Protein AF-A0A0P8AEC5-F1 (afdb_monomer_lite)

Structure (mmCIF, N/CA/C/O backbone):
data_AF-A0A0P8AEC5-F1
#
_entry.id   AF-A0A0P8AEC5-F1
#
loop_
_atom_site.group_PDB
_atom_site.id
_atom_site.type_symbol
_atom_site.label_atom_id
_atom_site.label_alt_id
_atom_site.label_comp_id
_atom_site.label_asym_id
_atom_site.label_entity_id
_atom_site.label_seq_id
_atom_site.pdbx_PDB_ins_code
_atom_site.Cartn_x
_atom_site.Cartn_y
_atom_site.Cartn_z
_atom_site.occupancy
_atom_site.B_iso_or_equiv
_atom_site.auth_seq_id
_atom_site.auth_comp_id
_atom_site.auth_asym_id
_atom_site.auth_atom_id
_atom_site.pdbx_PDB_model_num
ATOM 1 N N . MET A 1 1 ? 4.443 9.137 1.136 1.00 69.50 1 MET A N 1
ATOM 2 C CA . MET A 1 1 ? 4.437 9.001 2.608 1.00 69.50 1 MET A CA 1
ATOM 3 C C . MET A 1 1 ? 3.242 8.155 3.005 1.00 69.50 1 MET A C 1
ATOM 5 O O . MET A 1 1 ? 2.144 8.403 2.518 1.00 69.50 1 MET A O 1
ATOM 9 N N . ILE A 1 2 ? 3.477 7.141 3.833 1.00 77.62 2 ILE A N 1
ATOM 10 C CA . ILE A 1 2 ? 2.476 6.247 4.413 1.00 77.62 2 ILE A CA 1
ATOM 11 C C . ILE A 1 2 ? 1.513 7.096 5.239 1.00 77.62 2 ILE A C 1
ATOM 13 O O . ILE A 1 2 ? 1.922 7.810 6.152 1.00 77.62 2 ILE A O 1
ATOM 17 N N . ASN A 1 3 ? 0.224 7.013 4.918 1.00 78.81 3 ASN A N 1
ATOM 18 C CA . ASN A 1 3 ? -0.812 7.648 5.716 1.00 78.81 3 ASN A CA 1
ATOM 19 C C . ASN A 1 3 ? -1.165 6.743 6.898 1.00 78.81 3 ASN A C 1
ATOM 21 O O . ASN A 1 3 ? -1.692 5.647 6.687 1.00 78.81 3 ASN A O 1
ATOM 25 N N . ILE A 1 4 ? -0.861 7.199 8.107 1.00 84.12 4 ILE A N 1
ATOM 26 C CA . ILE A 1 4 ? -1.185 6.535 9.370 1.00 84.12 4 ILE A CA 1
ATOM 27 C C . ILE A 1 4 ? -2.162 7.450 10.117 1.00 84.12 4 ILE A C 1
ATOM 29 O O . ILE A 1 4 ? -1.952 8.665 10.120 1.00 84.12 4 ILE A O 1
ATOM 33 N N . PRO A 1 5 ? -3.233 6.918 10.729 1.00 85.50 5 PRO A N 1
ATOM 34 C CA . PRO A 1 5 ? -4.135 7.737 11.525 1.00 85.50 5 PRO A CA 1
ATOM 35 C C . PRO A 1 5 ? -3.378 8.425 12.679 1.00 85.50 5 PRO A C 1
ATOM 37 O O . PRO A 1 5 ? -2.644 7.753 13.402 1.00 85.50 5 PRO A O 1
ATOM 40 N N . PRO A 1 6 ? -3.584 9.737 12.903 1.00 82.38 6 PRO A N 1
ATOM 41 C CA . PRO A 1 6 ? -2.856 10.517 13.914 1.00 82.38 6 PRO A CA 1
ATOM 42 C C . PRO A 1 6 ? -3.411 10.345 15.339 1.00 82.38 6 PRO A C 1
ATOM 44 O O . PRO A 1 6 ? -3.001 11.047 16.266 1.00 82.38 6 PRO A O 1
ATOM 47 N N . ILE A 1 7 ? -4.429 9.496 15.500 1.00 86.88 7 ILE A N 1
ATOM 48 C CA . ILE A 1 7 ? -5.142 9.263 16.753 1.00 86.88 7 ILE A CA 1
ATOM 49 C C . ILE A 1 7 ? -5.527 7.781 16.886 1.00 86.88 7 ILE A C 1
ATOM 51 O O . ILE A 1 7 ? -5.663 7.080 15.878 1.00 86.88 7 ILE A O 1
ATOM 55 N N . PRO A 1 8 ? -5.757 7.294 18.118 1.00 88.88 8 PRO A N 1
ATOM 56 C CA . PRO A 1 8 ? -6.224 5.933 18.350 1.00 88.88 8 PRO A CA 1
ATOM 57 C C . PRO A 1 8 ? -7.563 5.637 17.669 1.00 88.88 8 PRO A C 1
ATOM 59 O O . PRO A 1 8 ? -8.461 6.479 17.621 1.00 88.88 8 PRO A O 1
ATOM 62 N N . TRP A 1 9 ? -7.731 4.394 17.221 1.00 90.06 9 TRP A N 1
ATOM 63 C CA . TRP A 1 9 ? -8.933 3.939 16.518 1.00 90.06 9 TRP A CA 1
ATOM 64 C C . TRP A 1 9 ? -10.227 4.129 17.298 1.00 90.06 9 TRP A C 1
ATOM 66 O O . TRP A 1 9 ? -11.238 4.477 16.711 1.00 90.06 9 TRP A O 1
ATOM 76 N N . GLN A 1 10 ? -10.199 3.967 18.620 1.00 88.75 10 GLN A N 1
ATOM 77 C CA . GLN A 1 10 ? -11.376 4.179 19.465 1.00 88.75 10 GLN A CA 1
ATOM 78 C C . GLN A 1 10 ? -11.907 5.614 19.350 1.00 88.75 10 GLN A C 1
ATOM 80 O O . GLN A 1 10 ? -13.102 5.858 19.486 1.00 88.75 10 GLN A O 1
ATOM 85 N N . THR A 1 11 ? -11.024 6.582 19.098 1.00 89.50 11 THR A N 1
ATOM 86 C CA . THR A 1 11 ? -11.418 7.969 18.840 1.00 89.50 11 THR A CA 1
ATOM 87 C C . THR A 1 11 ? -11.970 8.124 17.424 1.00 89.50 11 THR A C 1
ATOM 89 O O . THR A 1 11 ? -12.958 8.825 17.230 1.00 89.50 11 THR A O 1
ATOM 92 N N . ILE A 1 12 ? -11.400 7.414 16.446 1.00 90.31 12 ILE A N 1
ATOM 93 C CA . ILE A 1 12 ? -11.903 7.378 15.062 1.00 90.31 12 ILE A CA 1
ATOM 94 C C . ILE A 1 12 ? -13.305 6.760 15.000 1.00 90.31 12 ILE A C 1
ATOM 96 O O . ILE A 1 12 ? -14.173 7.301 14.321 1.00 90.31 12 ILE A O 1
ATOM 100 N N . GLU A 1 13 ? -13.566 5.694 15.760 1.00 91.00 13 GLU A N 1
ATOM 101 C CA . GLU A 1 13 ? -14.893 5.083 15.904 1.00 91.00 13 GLU A CA 1
ATOM 102 C C . GLU A 1 13 ? -15.916 6.111 16.417 1.00 91.00 13 GLU A C 1
ATOM 104 O O . GLU A 1 13 ? -17.009 6.207 15.867 1.00 91.00 13 GLU A O 1
ATOM 109 N N . LYS A 1 14 ? -15.561 6.958 17.395 1.00 89.94 14 LYS A N 1
ATOM 110 C CA . LYS A 1 14 ? -16.447 8.039 17.881 1.00 89.94 14 LYS A CA 1
ATOM 111 C C . LYS A 1 14 ? -16.735 9.102 16.818 1.00 89.94 14 LYS A C 1
ATOM 113 O O . LYS A 1 14 ? -17.853 9.622 16.757 1.00 89.94 14 LYS A O 1
ATOM 118 N N . ILE A 1 15 ? -15.744 9.431 15.988 1.00 90.00 15 ILE A N 1
ATOM 119 C CA . ILE A 1 15 ? -15.909 10.368 14.869 1.00 90.00 15 ILE A CA 1
ATOM 120 C C . ILE A 1 15 ? -16.837 9.754 13.814 1.00 90.00 15 ILE A C 1
ATOM 122 O O . ILE A 1 15 ? -17.820 10.385 13.439 1.00 90.00 15 ILE A O 1
ATOM 126 N N . LEU A 1 16 ? -16.596 8.504 13.404 1.00 89.62 16 LEU A N 1
ATOM 127 C CA . LEU A 1 16 ? -17.471 7.765 12.485 1.00 89.62 16 LEU A CA 1
ATOM 128 C C . LEU A 1 16 ? -18.901 7.654 13.021 1.00 89.62 16 LEU A C 1
ATOM 130 O O . LEU A 1 16 ? -19.854 7.864 12.273 1.00 89.62 16 LEU A O 1
ATOM 134 N N . TYR A 1 17 ? -19.052 7.387 14.319 1.00 90.44 17 TYR A N 1
ATOM 135 C CA . TYR A 1 17 ? -20.353 7.335 14.975 1.00 90.44 17 TYR A CA 1
ATOM 136 C C . TYR A 1 17 ? -21.106 8.667 14.863 1.00 90.44 17 TYR A C 1
ATOM 138 O O . TYR A 1 17 ? -22.300 8.695 14.566 1.00 90.44 17 TYR A O 1
ATOM 146 N N . SER A 1 18 ? -20.391 9.773 15.074 1.00 88.31 18 SER A N 1
ATOM 147 C CA . SER A 1 18 ? -20.935 11.132 14.991 1.00 88.31 18 SER A CA 1
ATOM 148 C C . SER A 1 18 ? -21.347 11.494 13.566 1.00 88.31 18 SER A C 1
ATOM 150 O O . SER A 1 18 ? -22.461 11.964 13.347 1.00 88.31 18 SER A O 1
ATOM 152 N N . ILE A 1 19 ? -20.495 11.178 12.585 1.00 88.31 19 ILE A N 1
ATOM 153 C CA . ILE A 1 19 ? -20.799 11.364 11.161 1.00 88.31 19 ILE A CA 1
ATOM 154 C C . ILE A 1 19 ? -22.059 10.577 10.781 1.00 88.31 19 ILE A C 1
ATOM 156 O O . ILE A 1 19 ? -22.961 11.134 10.162 1.00 88.31 19 ILE A O 1
ATOM 160 N N . GLY A 1 20 ? -22.170 9.311 11.196 1.00 86.06 20 GLY A N 1
ATOM 161 C CA . GLY A 1 20 ? -23.350 8.493 10.900 1.00 86.06 20 GLY A CA 1
ATOM 162 C C . GLY A 1 20 ? -24.631 8.952 11.603 1.00 86.06 20 GLY A C 1
ATOM 163 O O . GLY A 1 20 ? -25.716 8.755 11.067 1.00 86.06 20 GLY A O 1
ATOM 164 N N . LYS A 1 21 ? -24.523 9.617 12.761 1.00 86.38 21 LYS A N 1
ATOM 165 C CA . LYS A 1 21 ? -25.658 10.268 13.435 1.00 86.38 21 LYS A CA 1
ATOM 166 C C . LYS A 1 21 ? -26.035 11.635 12.856 1.00 86.38 21 LYS A C 1
ATOM 168 O O . LYS A 1 21 ? -27.071 12.168 13.242 1.00 86.38 21 LYS A O 1
ATOM 173 N N . GLY A 1 22 ? -25.209 12.211 11.983 1.00 79.50 22 GLY A N 1
ATOM 174 C CA . GLY A 1 22 ? -25.396 13.569 11.473 1.00 79.50 22 GLY A CA 1
ATOM 175 C C . GLY A 1 22 ? -25.109 14.663 12.507 1.00 79.50 22 GLY A C 1
ATOM 176 O O . GLY A 1 22 ? -25.717 15.726 12.440 1.00 79.50 22 GLY A O 1
ATOM 177 N N . THR A 1 23 ? -24.230 14.418 13.487 1.00 69.75 23 THR A N 1
ATOM 178 C CA . THR A 1 23 ? -23.838 15.437 14.478 1.00 69.75 23 THR A CA 1
ATOM 179 C C . THR A 1 23 ? -22.676 16.313 13.990 1.00 69.75 23 THR A C 1
ATOM 181 O O . THR A 1 23 ? -21.797 15.856 13.257 1.00 69.75 23 THR A O 1
ATOM 184 N N . ASP A 1 24 ? -22.661 17.585 14.411 1.00 62.53 24 ASP A N 1
ATOM 185 C CA . ASP A 1 24 ? -21.725 18.603 13.911 1.00 62.53 24 ASP A CA 1
ATOM 186 C C . ASP A 1 24 ? -20.242 18.313 14.204 1.00 62.53 24 ASP A C 1
ATOM 188 O O . ASP A 1 24 ? -19.845 17.949 15.316 1.00 62.53 24 ASP A O 1
ATOM 192 N N . LYS A 1 25 ? -19.395 18.585 13.199 1.00 62.34 25 LYS A N 1
ATOM 193 C CA . LYS A 1 25 ? -17.927 18.400 13.228 1.00 62.34 25 LYS A CA 1
ATOM 194 C C . LYS A 1 25 ? -17.212 19.238 14.298 1.00 62.34 25 LYS A C 1
ATOM 196 O O . LYS A 1 25 ? -16.149 18.837 14.771 1.00 62.34 25 LYS A O 1
ATOM 201 N N . ILE A 1 26 ? -17.806 20.363 14.703 1.00 56.31 26 ILE A N 1
ATOM 202 C CA . ILE A 1 26 ? -17.228 21.363 15.622 1.00 56.31 26 ILE A CA 1
ATOM 203 C C . ILE A 1 26 ? -16.869 20.748 16.987 1.00 56.31 26 ILE A C 1
ATOM 205 O O . ILE A 1 26 ? -15.848 21.088 17.584 1.00 56.31 26 ILE A O 1
ATOM 209 N N . ASN A 1 27 ? -17.654 19.773 17.456 1.00 65.00 27 ASN A N 1
ATOM 210 C CA . ASN A 1 27 ? -17.429 19.130 18.754 1.00 65.00 27 ASN A CA 1
ATOM 211 C C . ASN A 1 27 ? -16.121 18.326 18.804 1.00 65.00 27 ASN A C 1
ATOM 213 O O . ASN A 1 27 ? -15.474 18.246 19.849 1.00 65.00 27 ASN A O 1
ATOM 217 N N . HIS A 1 28 ? -15.706 17.747 17.675 1.00 69.25 28 HIS A N 1
ATOM 218 C CA . HIS A 1 28 ? -14.470 16.968 17.608 1.00 69.25 28 HIS A CA 1
ATOM 219 C C . HIS A 1 28 ? -13.247 17.869 17.470 1.00 69.25 28 HIS A C 1
ATOM 221 O O . HIS A 1 28 ? -12.222 17.584 18.090 1.00 69.25 28 HIS A O 1
ATOM 227 N N . GLU A 1 29 ? -13.364 18.986 16.749 1.00 75.44 29 GLU A N 1
ATOM 228 C CA . GLU A 1 29 ? -12.271 19.945 16.544 1.00 75.44 29 GLU A CA 1
ATOM 229 C C . GLU A 1 29 ? -11.722 20.484 17.872 1.00 75.44 29 GLU A C 1
ATOM 231 O O . GLU A 1 29 ? -10.508 20.496 18.076 1.00 75.44 29 GLU A O 1
ATOM 236 N N . HIS A 1 30 ? -12.600 20.819 18.820 1.00 70.12 30 HIS A N 1
ATOM 237 C CA . HIS A 1 30 ? -12.193 21.258 20.158 1.00 70.12 30 HIS A CA 1
ATOM 238 C C . HIS A 1 30 ? -11.492 20.170 20.984 1.00 70.12 30 HIS A C 1
ATOM 240 O O . HIS A 1 30 ? -10.665 20.486 21.836 1.00 70.12 30 HIS A O 1
ATOM 246 N N . SER A 1 31 ? -11.809 18.896 20.745 1.00 76.88 31 SER A N 1
ATOM 247 C CA . SER A 1 31 ? -11.313 17.780 21.560 1.00 76.88 31 SER A CA 1
ATOM 248 C C . SER A 1 31 ? -9.943 17.249 21.126 1.00 76.88 31 SER A C 1
ATOM 250 O O . SER A 1 31 ? -9.132 16.880 21.973 1.00 76.88 31 SER A O 1
ATOM 252 N N . ILE A 1 32 ? -9.676 17.200 19.817 1.00 81.50 32 ILE A N 1
ATOM 253 C CA . ILE A 1 32 ? -8.454 16.598 19.252 1.00 81.50 32 ILE A CA 1
ATOM 254 C C . ILE A 1 32 ? -7.600 17.584 18.449 1.00 81.50 32 ILE A C 1
ATOM 256 O O . ILE A 1 32 ? -6.476 17.245 18.075 1.00 81.50 32 ILE A O 1
ATOM 260 N N . GLY A 1 33 ? -8.100 18.799 18.221 1.00 85.25 33 GLY A N 1
ATOM 261 C CA . GLY A 1 33 ? -7.464 19.814 17.392 1.00 85.25 33 GLY A CA 1
ATOM 262 C C . GLY A 1 33 ? -7.746 19.623 15.901 1.00 85.25 33 GLY A C 1
ATOM 263 O O . GLY A 1 33 ? -7.859 18.501 15.399 1.00 85.25 33 GLY A O 1
ATOM 264 N N . LYS A 1 34 ? -7.816 20.746 15.181 1.00 86.44 34 LYS A N 1
ATOM 265 C CA . LYS A 1 34 ? -8.154 20.807 13.753 1.00 86.44 34 LYS A CA 1
ATOM 266 C C . LYS A 1 34 ? -7.247 19.952 12.867 1.00 86.44 34 LYS A C 1
ATOM 268 O O . LYS A 1 34 ? -7.739 19.132 12.105 1.00 86.44 34 LYS A O 1
ATOM 273 N N . GLU A 1 35 ? -5.928 20.069 13.028 1.00 86.06 35 GLU A N 1
ATOM 274 C CA . GLU A 1 35 ? -4.947 19.341 12.203 1.00 86.06 35 GLU A CA 1
ATOM 275 C C . GLU A 1 35 ? -5.133 17.815 12.287 1.00 86.06 35 GLU A C 1
ATOM 277 O O . GLU A 1 35 ? -5.116 17.117 11.272 1.00 86.06 35 GLU A O 1
ATOM 282 N N . LYS A 1 36 ? -5.374 17.281 13.493 1.00 86.81 36 LYS A N 1
ATOM 283 C CA . LYS A 1 36 ? -5.597 15.842 13.693 1.00 86.81 36 LYS A CA 1
ATOM 284 C C . LYS A 1 36 ? -6.953 15.388 13.172 1.00 86.81 36 LYS A C 1
ATOM 286 O O . LYS A 1 36 ? -7.053 14.268 12.666 1.00 86.81 36 LYS A O 1
ATOM 291 N N . LEU A 1 37 ? -7.982 16.226 13.301 1.00 88.62 37 LEU A N 1
ATOM 292 C CA . LEU A 1 37 ? -9.298 15.948 12.736 1.00 88.62 37 LEU A CA 1
ATOM 293 C C . LEU A 1 37 ? -9.213 15.866 11.208 1.00 88.62 37 LEU A C 1
ATOM 295 O O . LEU A 1 37 ? -9.624 14.857 10.644 1.00 88.62 37 LEU A O 1
ATOM 299 N N . ASP A 1 38 ? -8.595 16.852 10.559 1.00 88.81 38 ASP A N 1
ATOM 300 C CA . ASP A 1 38 ? -8.432 16.897 9.103 1.00 88.81 38 ASP A CA 1
ATOM 301 C C . ASP A 1 38 ? -7.643 15.685 8.583 1.00 88.81 38 ASP A C 1
ATOM 303 O O . ASP A 1 38 ? -8.065 15.009 7.641 1.00 88.81 38 ASP A O 1
ATOM 307 N N . ALA A 1 39 ? -6.537 15.330 9.243 1.00 88.12 39 ALA A N 1
ATOM 308 C CA . ALA A 1 39 ? -5.762 14.138 8.901 1.00 88.12 39 ALA A CA 1
ATOM 309 C C . ALA A 1 39 ? -6.554 12.831 9.114 1.00 88.12 39 ALA A C 1
ATOM 311 O O . ALA A 1 39 ? -6.438 11.895 8.318 1.00 88.12 39 ALA A O 1
ATOM 312 N N . THR A 1 40 ? -7.406 12.768 10.142 1.00 89.94 40 THR A N 1
ATOM 313 C CA . THR A 1 40 ? -8.297 11.621 10.383 1.00 89.94 40 THR A CA 1
ATOM 314 C C . THR A 1 40 ? -9.371 11.504 9.303 1.00 89.94 40 THR A C 1
ATOM 316 O O . THR A 1 40 ? -9.603 10.410 8.792 1.00 89.94 40 THR A O 1
ATOM 319 N N . LEU A 1 41 ? -10.002 12.614 8.912 1.00 91.19 41 LEU A N 1
ATOM 320 C CA . LEU A 1 41 ? -10.990 12.636 7.832 1.00 91.19 41 LEU A CA 1
ATOM 321 C C . LEU A 1 41 ? -10.344 12.235 6.501 1.00 91.19 41 LEU A C 1
ATOM 323 O O . LEU A 1 41 ? -10.872 11.374 5.801 1.00 91.19 41 LEU A O 1
ATOM 327 N N . SER A 1 42 ? -9.145 12.746 6.206 1.00 90.94 42 SER A N 1
ATOM 328 C CA . SER A 1 42 ? -8.366 12.326 5.037 1.00 90.94 42 SER A CA 1
ATOM 329 C C . SER A 1 42 ? -8.057 10.824 5.056 1.00 90.94 42 SER A C 1
ATOM 331 O O . SER A 1 42 ? -8.148 10.147 4.031 1.00 90.94 42 SER A O 1
ATOM 333 N N . PHE A 1 43 ? -7.724 10.259 6.221 1.00 91.44 43 PHE A N 1
ATOM 334 C CA . PHE A 1 43 ? -7.549 8.815 6.367 1.00 91.44 43 PHE A CA 1
ATOM 335 C C . PHE A 1 43 ? -8.851 8.042 6.084 1.00 91.44 43 PHE A C 1
ATOM 337 O O . PHE A 1 43 ? -8.825 7.089 5.304 1.00 91.44 43 PHE A O 1
ATOM 344 N N . LEU A 1 44 ? -9.985 8.475 6.648 1.00 92.81 44 LEU A N 1
ATOM 345 C CA . LEU A 1 44 ? -11.303 7.863 6.428 1.00 92.81 44 LEU A CA 1
ATOM 346 C C . LEU A 1 44 ? -11.752 7.925 4.959 1.00 92.81 44 LEU A C 1
ATOM 348 O O . LEU A 1 44 ? -12.366 6.980 4.461 1.00 92.81 44 LEU A O 1
ATOM 352 N N . GLN A 1 45 ? -11.414 9.001 4.249 1.00 92.75 45 GLN A N 1
ATOM 353 C CA . GLN A 1 45 ? -11.637 9.123 2.807 1.00 92.75 45 GLN A CA 1
ATOM 354 C C . GLN A 1 45 ? -10.797 8.106 2.030 1.00 92.75 45 GLN A C 1
ATOM 356 O O . GLN A 1 45 ? -11.315 7.408 1.162 1.00 92.75 45 GLN A O 1
ATOM 361 N N . LYS A 1 46 ? -9.513 7.938 2.380 1.00 91.31 46 LYS A N 1
ATOM 362 C CA . LYS A 1 46 ? -8.624 6.979 1.697 1.00 91.31 46 LYS A CA 1
ATOM 363 C C . LYS A 1 46 ? -9.040 5.521 1.872 1.00 91.31 46 LYS A C 1
ATOM 365 O O . LYS A 1 46 ? -8.839 4.732 0.955 1.00 91.31 46 LYS A O 1
ATOM 370 N N . ILE A 1 47 ? -9.635 5.154 3.008 1.00 93.19 47 ILE A N 1
ATOM 371 C CA . ILE A 1 47 ? -10.217 3.810 3.202 1.00 93.19 47 ILE A CA 1
ATOM 372 C C . ILE A 1 47 ? -11.630 3.683 2.607 1.00 93.19 47 ILE A C 1
ATOM 374 O O . ILE A 1 47 ? -12.279 2.651 2.780 1.00 93.19 47 ILE A O 1
ATOM 378 N N . SER A 1 48 ? -12.101 4.717 1.896 1.00 93.62 48 SER A N 1
ATOM 379 C CA . SER A 1 48 ? -13.424 4.795 1.272 1.00 93.62 48 SER A CA 1
ATOM 380 C C . SER A 1 48 ? -14.566 4.620 2.269 1.00 93.62 48 SER A C 1
ATOM 382 O O . SER A 1 48 ? -15.547 3.962 1.957 1.00 93.62 48 SER A O 1
ATOM 384 N N . PHE A 1 49 ? -14.439 5.153 3.487 1.00 94.44 49 PHE A N 1
ATOM 385 C CA . PHE A 1 49 ? -15.528 5.139 4.469 1.00 94.44 49 PHE A CA 1
ATOM 386 C C . PHE A 1 49 ? -16.376 6.402 4.365 1.00 94.44 49 PHE A C 1
ATOM 388 O O . PHE A 1 49 ? -17.601 6.321 4.460 1.00 94.44 49 PHE A O 1
ATOM 395 N N . ILE A 1 50 ? -15.754 7.547 4.087 1.00 94.06 50 ILE A N 1
ATOM 396 C CA . ILE A 1 50 ? -16.459 8.819 3.909 1.00 94.06 50 ILE A CA 1
ATOM 397 C C . ILE A 1 50 ? -16.138 9.467 2.559 1.00 94.06 50 ILE A C 1
ATOM 399 O O . ILE A 1 50 ? -15.085 9.214 1.975 1.00 94.06 50 ILE A O 1
ATOM 403 N N . THR A 1 51 ? -17.050 10.303 2.072 1.00 91.88 51 T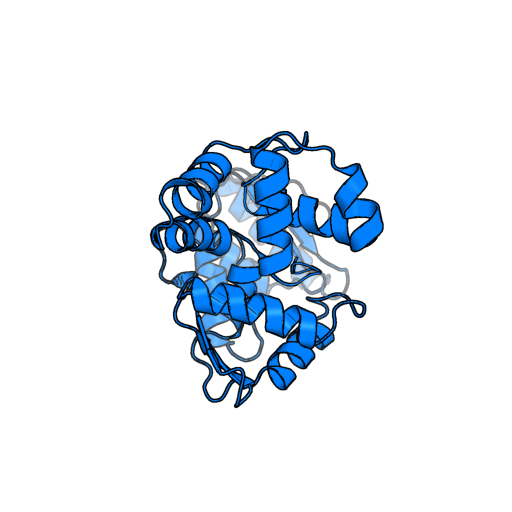HR A N 1
ATOM 404 C CA . THR A 1 51 ? -16.878 11.135 0.875 1.00 91.88 51 THR A CA 1
ATOM 405 C C . THR A 1 51 ? -16.037 12.380 1.177 1.00 91.88 51 THR A C 1
ATOM 407 O O . THR A 1 51 ? -15.740 12.692 2.335 1.00 91.88 51 THR A O 1
ATOM 410 N N . GLU A 1 52 ? -15.687 13.149 0.143 1.00 88.88 52 GLU A N 1
ATOM 411 C CA . GLU A 1 52 ? -15.028 14.459 0.291 1.00 88.88 52 GLU A CA 1
ATOM 412 C C . GLU A 1 52 ? -15.864 15.438 1.136 1.00 88.88 52 GLU A C 1
ATOM 414 O O . GLU A 1 52 ? -15.331 16.191 1.952 1.00 88.88 52 GLU A O 1
ATOM 419 N N . ASN A 1 53 ? -17.194 15.328 1.050 1.00 86.81 53 ASN A N 1
ATOM 420 C CA . ASN A 1 53 ? -18.136 16.109 1.854 1.00 86.81 53 ASN A CA 1
ATOM 421 C C . ASN A 1 53 ? -18.267 15.598 3.302 1.00 86.81 53 ASN A C 1
ATOM 423 O O . ASN A 1 53 ? -18.880 16.255 4.144 1.00 86.81 53 ASN A O 1
ATOM 427 N N . ASN A 1 54 ? -17.574 14.505 3.642 1.00 87.69 54 ASN A N 1
ATOM 428 C CA . ASN A 1 54 ? -17.609 13.804 4.927 1.00 87.69 54 ASN A CA 1
ATOM 429 C C . ASN A 1 54 ? -18.954 13.136 5.231 1.00 87.69 54 ASN A C 1
ATOM 431 O O . ASN A 1 54 ? -19.391 13.098 6.378 1.00 87.69 54 ASN A O 1
ATOM 435 N N . GLU A 1 55 ? -19.593 12.594 4.201 1.00 90.25 55 GLU A N 1
ATOM 436 C CA . GLU A 1 55 ? -20.774 11.742 4.332 1.00 90.25 55 GLU A CA 1
ATOM 437 C C . GLU A 1 55 ? -20.355 10.274 4.266 1.00 90.25 55 GLU A C 1
ATOM 439 O O . GLU A 1 55 ? -19.367 9.947 3.610 1.00 90.25 55 GLU A O 1
ATOM 444 N N . LEU A 1 56 ? -21.097 9.368 4.909 1.00 92.50 56 LEU A N 1
ATOM 445 C CA . LEU A 1 56 ? -20.804 7.938 4.804 1.00 92.50 56 LEU A CA 1
ATOM 446 C C . LEU A 1 56 ? -21.034 7.440 3.369 1.00 92.50 56 LEU A C 1
ATOM 448 O O . LEU A 1 56 ? -22.125 7.573 2.809 1.00 92.50 56 LEU A O 1
ATOM 452 N N . THR A 1 57 ? -20.012 6.803 2.806 1.00 95.31 57 THR A N 1
ATOM 453 C CA . THR A 1 57 ? -20.118 6.002 1.574 1.00 95.31 57 THR A CA 1
ATOM 454 C C . THR A 1 57 ? -20.911 4.716 1.829 1.00 95.31 57 THR A C 1
ATOM 456 O O . THR A 1 57 ? -21.234 4.404 2.972 1.00 95.31 57 THR A O 1
ATOM 459 N N . GLU A 1 58 ? -21.188 3.919 0.796 1.00 94.31 58 GLU A N 1
ATOM 460 C CA . GLU A 1 58 ? -21.801 2.593 0.970 1.00 94.31 58 GLU A CA 1
ATOM 461 C C . GLU A 1 58 ? -20.970 1.681 1.890 1.00 94.31 58 GLU A C 1
ATOM 463 O O . GLU A 1 58 ? -21.490 1.151 2.870 1.00 94.31 58 GLU A O 1
ATOM 468 N N . THR A 1 59 ? -19.655 1.593 1.666 1.00 94.12 59 THR A N 1
ATOM 469 C CA . THR A 1 59 ? -18.738 0.836 2.533 1.00 94.12 59 THR A CA 1
ATOM 470 C C . THR A 1 59 ? -18.749 1.361 3.970 1.00 94.12 59 THR A C 1
ATOM 472 O O . THR A 1 59 ? -18.798 0.580 4.919 1.00 94.12 59 THR A O 1
ATOM 475 N N . GLY A 1 60 ? -18.744 2.686 4.142 1.00 93.50 60 GLY A N 1
ATOM 476 C CA . GLY A 1 60 ? -18.819 3.319 5.458 1.00 93.50 60 GLY A CA 1
ATOM 477 C C . GLY A 1 60 ? -20.149 3.080 6.171 1.00 93.50 60 GLY A C 1
ATOM 478 O O . GLY A 1 60 ? -20.152 2.869 7.380 1.00 93.50 60 GLY A O 1
ATOM 479 N N . LYS A 1 61 ? -21.271 3.067 5.439 1.00 93.44 61 LYS A N 1
ATOM 480 C CA . LYS A 1 61 ? -22.601 2.727 5.969 1.00 93.44 61 LYS A CA 1
ATOM 481 C C . LYS A 1 61 ? -22.659 1.273 6.416 1.00 93.44 61 LYS A C 1
ATOM 483 O O . LYS A 1 61 ? -23.146 1.014 7.510 1.00 93.44 61 LYS A O 1
ATOM 488 N N . ASN A 1 62 ? -22.122 0.347 5.623 1.00 93.81 62 ASN A N 1
ATOM 489 C CA . ASN A 1 62 ? -22.070 -1.067 5.994 1.00 93.81 62 ASN A CA 1
ATOM 490 C C . ASN A 1 62 ? -21.228 -1.259 7.259 1.00 93.81 62 ASN A C 1
ATOM 492 O O . ASN A 1 62 ? -21.699 -1.852 8.223 1.00 93.81 62 ASN A O 1
ATOM 496 N N . PHE A 1 63 ? -20.033 -0.660 7.312 1.00 94.44 63 PHE A N 1
ATOM 497 C CA . PHE A 1 63 ? -19.206 -0.675 8.519 1.00 94.44 63 PHE A CA 1
ATOM 498 C C . PHE A 1 63 ? -19.933 -0.083 9.737 1.00 94.44 63 PHE A C 1
ATOM 500 O O . PHE A 1 63 ? -19.886 -0.657 10.822 1.00 94.44 63 PHE A O 1
ATOM 507 N N . TYR A 1 64 ? -20.609 1.057 9.562 1.00 92.88 64 TYR A N 1
ATOM 508 C CA . TYR A 1 64 ? -21.362 1.715 10.628 1.00 92.88 64 TYR A CA 1
ATOM 509 C C . TYR A 1 64 ? -22.483 0.820 11.167 1.00 92.88 64 TYR A C 1
ATOM 511 O O . TYR A 1 64 ? -22.622 0.686 12.382 1.00 92.88 64 TYR A O 1
ATOM 519 N N . THR A 1 65 ? -23.269 0.211 10.278 1.00 91.88 65 THR A N 1
ATOM 520 C CA . THR A 1 65 ? -24.377 -0.673 10.652 1.00 91.88 65 THR A CA 1
ATOM 521 C C . THR A 1 65 ? -23.861 -1.882 11.418 1.00 91.88 65 THR A C 1
ATOM 523 O O . THR A 1 65 ? -24.322 -2.127 12.530 1.00 91.88 65 THR A O 1
ATOM 526 N N . GLU A 1 66 ? -22.855 -2.581 10.892 1.00 93.19 66 GLU A N 1
ATOM 527 C CA . GLU A 1 66 ? -22.331 -3.772 11.562 1.00 93.19 66 GLU A CA 1
ATOM 528 C C . GLU A 1 66 ? -21.735 -3.435 12.932 1.00 93.19 66 GLU A C 1
ATOM 530 O O . GLU A 1 66 ? -22.070 -4.072 13.928 1.00 93.19 66 GLU A O 1
ATOM 535 N N . LEU A 1 67 ? -20.927 -2.372 13.028 1.00 93.12 67 LEU A N 1
ATOM 536 C CA . LEU A 1 67 ? -20.248 -2.043 14.280 1.00 93.12 67 LEU A CA 1
ATOM 537 C C . LEU A 1 67 ? -21.184 -1.439 15.335 1.00 93.12 67 LEU A C 1
ATOM 539 O O . LEU A 1 67 ? -21.101 -1.800 16.506 1.00 93.12 67 LEU A O 1
ATOM 543 N N . PHE A 1 68 ? -22.030 -0.476 14.955 1.00 91.75 68 PHE A N 1
ATOM 544 C CA . PHE A 1 68 ? -22.780 0.344 15.914 1.00 91.75 68 PHE A CA 1
ATOM 545 C C . PHE A 1 68 ? -24.251 -0.046 16.056 1.00 91.75 68 PHE A C 1
ATOM 547 O O . PHE A 1 68 ? -24.854 0.300 17.072 1.00 91.75 68 PHE A O 1
ATOM 554 N N . VAL A 1 69 ? -24.839 -0.718 15.061 1.00 89.00 69 VAL A N 1
ATOM 555 C CA . VAL A 1 69 ? -26.251 -1.139 15.088 1.00 89.00 69 VAL A CA 1
ATOM 556 C C . VAL A 1 69 ? -26.359 -2.619 15.442 1.00 89.00 69 VAL A C 1
ATOM 558 O O . VAL A 1 69 ? -27.058 -2.961 16.392 1.00 89.00 69 VAL A O 1
ATOM 561 N N . CYS A 1 70 ? -25.649 -3.485 14.717 1.00 88.75 70 CYS A N 1
ATOM 562 C CA . CYS A 1 70 ? -25.669 -4.930 14.945 1.00 88.75 70 CYS A CA 1
ATOM 563 C C . CYS A 1 70 ? -24.707 -5.374 16.058 1.00 88.75 70 CYS A C 1
ATOM 565 O O . CYS A 1 70 ? -24.904 -6.446 16.628 1.00 88.75 70 CYS A O 1
ATOM 567 N N . ASN A 1 71 ? -23.703 -4.548 16.391 1.00 87.62 71 ASN A N 1
ATOM 568 C CA . ASN A 1 71 ? -22.614 -4.893 17.311 1.00 87.62 71 ASN A CA 1
ATOM 569 C C . ASN A 1 71 ? -21.912 -6.204 16.898 1.00 87.62 71 ASN A C 1
ATOM 571 O O . ASN A 1 71 ? -21.604 -7.056 17.733 1.00 87.62 71 ASN A O 1
ATOM 575 N N . ASP A 1 72 ? -21.702 -6.360 15.589 1.00 86.62 72 ASP A N 1
ATOM 576 C CA . ASP A 1 72 ? -21.091 -7.522 14.959 1.00 86.62 72 ASP A CA 1
ATOM 577 C C . ASP A 1 72 ? -19.601 -7.266 14.666 1.00 86.62 72 ASP A C 1
ATOM 579 O O . ASP A 1 72 ? -19.190 -6.228 14.138 1.00 86.62 72 ASP A O 1
ATOM 583 N N . GLU A 1 73 ? -18.765 -8.252 14.991 1.00 84.88 73 GLU A N 1
ATOM 584 C CA . GLU A 1 73 ? -17.335 -8.233 14.696 1.00 84.88 73 GLU A CA 1
ATOM 585 C C . GLU A 1 73 ? -17.040 -8.332 13.190 1.00 84.88 73 GLU A C 1
ATOM 587 O O . GLU A 1 73 ? -15.926 -8.003 12.763 1.00 84.88 73 GLU A O 1
ATOM 592 N N . THR A 1 74 ? -18.021 -8.717 12.362 1.00 88.88 74 THR A N 1
ATOM 593 C CA . THR A 1 74 ? -17.922 -8.679 10.890 1.00 88.88 74 THR A CA 1
ATOM 594 C C . THR A 1 74 ? -17.571 -7.289 10.354 1.00 88.88 74 THR A C 1
ATOM 596 O O . THR A 1 74 ? -16.901 -7.188 9.320 1.00 88.88 74 THR A O 1
ATOM 599 N N . ALA A 1 75 ? -17.869 -6.218 11.100 1.00 91.56 75 ALA A N 1
ATOM 600 C CA . ALA A 1 75 ? -17.413 -4.863 10.801 1.00 91.56 75 ALA A CA 1
ATOM 601 C C . ALA A 1 75 ? -15.888 -4.783 10.596 1.00 91.56 75 ALA A C 1
ATOM 603 O O . ALA A 1 75 ? -15.401 -4.090 9.698 1.00 91.56 75 ALA A O 1
ATOM 604 N N . TYR A 1 76 ? -15.105 -5.534 11.377 1.00 93.19 76 TYR A N 1
ATOM 605 C CA . TYR A 1 76 ? -13.650 -5.557 11.234 1.00 93.19 76 TYR A CA 1
ATOM 606 C C . TYR A 1 76 ? -13.185 -6.295 9.974 1.00 93.19 76 TYR A C 1
ATOM 608 O O . TYR A 1 76 ? -12.086 -6.016 9.499 1.00 93.19 76 TYR A O 1
ATOM 616 N N . SER A 1 77 ? -14.012 -7.161 9.380 1.00 92.62 77 SER A N 1
ATOM 617 C CA . SER A 1 77 ? -13.751 -7.723 8.048 1.00 92.62 77 SER A CA 1
ATOM 618 C C . SER A 1 77 ? -13.908 -6.661 6.959 1.00 92.62 77 SER A C 1
ATOM 620 O O . SER A 1 77 ? -13.034 -6.535 6.105 1.00 92.62 77 SER A O 1
ATOM 622 N N . ILE A 1 78 ? -14.962 -5.838 7.034 1.00 93.62 78 ILE A N 1
ATOM 623 C CA . ILE A 1 78 ? -15.175 -4.710 6.107 1.00 93.62 78 ILE A CA 1
ATOM 624 C C . ILE A 1 78 ? -13.995 -3.736 6.196 1.00 93.62 78 ILE A C 1
ATOM 626 O O . ILE A 1 78 ? -13.410 -3.347 5.183 1.00 93.62 78 ILE A O 1
ATOM 630 N N . LEU A 1 79 ? -13.590 -3.389 7.423 1.00 94.56 79 LEU A N 1
ATOM 631 C CA . LEU A 1 79 ? -12.418 -2.550 7.653 1.00 94.56 79 LEU A CA 1
ATOM 632 C C . LEU A 1 79 ? -11.136 -3.196 7.119 1.00 94.56 79 LEU A C 1
ATOM 634 O O . LEU A 1 79 ? -10.329 -2.502 6.501 1.00 94.56 79 LEU A O 1
ATOM 638 N N . ALA A 1 80 ? -10.945 -4.502 7.327 1.00 94.38 80 ALA A N 1
ATOM 639 C CA . ALA A 1 80 ? -9.779 -5.219 6.826 1.00 94.38 80 ALA A CA 1
ATOM 640 C C . ALA A 1 80 ? -9.672 -5.115 5.301 1.00 94.38 80 ALA A C 1
ATOM 642 O O . ALA A 1 80 ? -8.591 -4.836 4.784 1.00 94.38 80 ALA A O 1
ATOM 643 N N . ASP A 1 81 ? -10.775 -5.297 4.579 1.00 92.75 81 ASP A N 1
ATOM 644 C CA . ASP A 1 81 ? -10.776 -5.267 3.117 1.00 92.75 81 ASP A CA 1
ATOM 645 C C . ASP A 1 81 ? -10.525 -3.863 2.562 1.00 92.75 81 ASP A C 1
ATOM 647 O O . ASP A 1 81 ? -9.764 -3.712 1.602 1.00 92.75 81 ASP A O 1
ATOM 651 N N . SER A 1 82 ? -11.050 -2.823 3.215 1.00 93.19 82 SER A N 1
ATOM 652 C CA . SER A 1 82 ? -10.681 -1.437 2.906 1.00 93.19 82 SER A CA 1
ATOM 653 C C . SER A 1 82 ? -9.207 -1.148 3.205 1.00 93.19 82 SER A C 1
ATOM 655 O O . SER A 1 82 ? -8.506 -0.563 2.380 1.00 93.19 82 SER A O 1
ATOM 657 N N . LEU A 1 83 ? -8.696 -1.586 4.359 1.00 93.38 83 LEU A N 1
ATOM 658 C CA . LEU A 1 83 ? -7.308 -1.357 4.767 1.00 93.38 83 LEU A CA 1
ATOM 659 C C . LEU A 1 83 ? -6.307 -2.042 3.830 1.00 93.38 83 LEU A C 1
ATOM 661 O O . LEU A 1 83 ? -5.326 -1.409 3.443 1.00 93.38 83 LEU A O 1
ATOM 665 N N . LYS A 1 84 ? -6.557 -3.287 3.404 1.00 92.25 84 LYS A N 1
ATOM 666 C CA . LYS A 1 84 ? -5.694 -4.043 2.468 1.00 92.25 84 LYS A CA 1
ATOM 667 C C . LYS A 1 84 ? -5.500 -3.342 1.115 1.00 92.25 84 LYS A C 1
ATOM 669 O O . LYS A 1 84 ? -4.495 -3.588 0.445 1.00 92.25 84 LYS A O 1
ATOM 674 N N . LYS A 1 85 ? -6.438 -2.478 0.714 1.00 89.50 85 LYS A N 1
ATOM 675 C CA . LYS A 1 85 ? -6.372 -1.683 -0.524 1.00 89.50 85 LYS A CA 1
ATOM 676 C C . LYS A 1 85 ? -5.544 -0.407 -0.375 1.00 89.50 85 LYS A C 1
ATOM 678 O O . LYS A 1 85 ? -5.139 0.174 -1.377 1.00 89.50 85 LYS A O 1
ATOM 683 N N . THR A 1 86 ? -5.262 0.025 0.854 1.00 88.94 86 THR A N 1
ATOM 684 C CA . THR A 1 86 ? -4.450 1.223 1.084 1.00 88.94 86 THR A CA 1
ATOM 685 C C . THR A 1 86 ? -2.973 0.966 0.810 1.00 88.94 86 THR A C 1
ATOM 687 O O . THR A 1 86 ? -2.413 -0.056 1.211 1.00 88.94 86 THR A O 1
ATOM 690 N N . GLU A 1 87 ? -2.315 1.946 0.190 1.00 86.25 87 GLU A N 1
ATOM 691 C CA . GLU A 1 87 ? -0.872 1.915 -0.065 1.00 86.25 87 GLU A CA 1
ATOM 692 C C . GLU A 1 87 ? -0.072 1.694 1.230 1.00 86.25 87 GLU A C 1
ATOM 694 O O . GLU A 1 87 ? 0.832 0.864 1.264 1.00 86.25 87 GLU A O 1
ATOM 699 N N . SER A 1 88 ? -0.460 2.363 2.321 1.00 87.19 88 SER A N 1
ATOM 700 C CA . SER A 1 88 ? 0.176 2.234 3.636 1.00 87.19 88 SER A CA 1
ATOM 701 C C . SER A 1 88 ? 0.289 0.782 4.102 1.00 87.19 88 SER A C 1
ATOM 703 O O . SER A 1 88 ? 1.367 0.317 4.473 1.00 87.19 88 SER A O 1
ATOM 705 N N . VAL A 1 89 ? -0.830 0.055 4.074 1.00 90.94 89 VAL A N 1
ATOM 706 C CA . VAL A 1 89 ? -0.886 -1.338 4.529 1.00 90.94 89 VAL A CA 1
ATOM 707 C C . VAL A 1 89 ? -0.156 -2.247 3.552 1.00 90.94 89 VAL A C 1
ATOM 709 O O . VAL A 1 89 ? 0.572 -3.136 3.991 1.00 90.94 89 VAL A O 1
ATOM 712 N N . GLN A 1 90 ? -0.296 -2.011 2.244 1.00 89.44 90 GLN A N 1
ATOM 713 C CA . GLN A 1 90 ? 0.420 -2.791 1.238 1.00 89.44 90 GLN A CA 1
ATOM 714 C C . GLN A 1 90 ? 1.936 -2.671 1.394 1.00 89.44 90 GLN A C 1
ATOM 716 O O . GLN A 1 90 ? 2.616 -3.695 1.376 1.00 89.44 90 GLN A O 1
ATOM 721 N N . ILE A 1 91 ? 2.462 -1.460 1.588 1.00 86.38 91 ILE A N 1
ATOM 722 C CA . ILE A 1 91 ? 3.895 -1.215 1.779 1.00 86.38 91 ILE A CA 1
ATOM 723 C C . ILE A 1 91 ? 4.387 -1.900 3.056 1.00 86.38 91 ILE A C 1
ATOM 725 O O . ILE A 1 91 ? 5.325 -2.694 2.994 1.00 86.38 91 ILE A O 1
ATOM 729 N N . ILE A 1 92 ? 3.726 -1.662 4.196 1.00 89.12 92 ILE A N 1
ATOM 730 C CA . ILE A 1 92 ? 4.114 -2.256 5.486 1.00 89.12 92 ILE A CA 1
ATOM 731 C C . ILE A 1 92 ? 4.136 -3.782 5.388 1.00 89.12 92 ILE A C 1
ATOM 733 O O . ILE A 1 92 ? 5.124 -4.411 5.762 1.00 89.12 92 ILE A O 1
ATOM 737 N N . CYS A 1 93 ? 3.083 -4.388 4.837 1.00 91.25 93 CYS A N 1
ATOM 738 C CA . CYS A 1 93 ? 3.018 -5.839 4.717 1.00 91.25 93 CYS A CA 1
ATOM 739 C C . CYS A 1 93 ? 4.095 -6.373 3.765 1.00 91.25 93 CYS A C 1
ATOM 741 O O . CYS A 1 93 ? 4.726 -7.372 4.083 1.00 91.25 93 CYS A O 1
ATOM 743 N N . GLN A 1 94 ? 4.367 -5.708 2.638 1.00 87.44 94 GLN A N 1
ATOM 744 C CA . GLN A 1 94 ? 5.396 -6.148 1.688 1.00 87.44 94 GLN A CA 1
ATOM 745 C C . GLN A 1 94 ? 6.820 -6.057 2.238 1.00 87.44 94 GLN A C 1
ATOM 747 O O . GLN A 1 94 ? 7.615 -6.960 1.985 1.00 87.44 94 GLN A O 1
ATOM 752 N N . ILE A 1 95 ? 7.147 -4.989 2.970 1.00 85.12 95 ILE A N 1
ATOM 753 C CA . ILE A 1 95 ? 8.474 -4.790 3.575 1.00 85.12 95 ILE A CA 1
ATOM 754 C C . ILE A 1 95 ? 8.752 -5.860 4.628 1.00 85.12 95 ILE A C 1
ATOM 756 O O . ILE A 1 95 ? 9.865 -6.384 4.731 1.00 85.12 95 ILE A O 1
ATOM 760 N N . LEU A 1 96 ? 7.733 -6.149 5.432 1.00 87.94 96 LEU A N 1
ATOM 761 C CA . LEU A 1 96 ? 7.852 -6.964 6.632 1.00 87.94 96 LEU A CA 1
ATOM 762 C C . LEU A 1 96 ? 7.565 -8.449 6.382 1.00 87.94 96 LEU A C 1
ATOM 764 O O . LEU A 1 96 ? 7.915 -9.282 7.218 1.00 87.94 96 LEU A O 1
ATOM 768 N N . TRP A 1 97 ? 6.965 -8.802 5.243 1.00 88.56 97 TRP A N 1
ATOM 769 C CA . TRP A 1 97 ? 6.627 -10.182 4.910 1.00 88.56 97 TRP A CA 1
ATOM 770 C C . TRP A 1 97 ? 7.847 -11.110 4.955 1.00 88.56 97 TRP A C 1
ATOM 772 O O . TRP A 1 97 ? 8.887 -10.836 4.358 1.00 88.56 97 TRP A O 1
ATOM 782 N N . GLY A 1 98 ? 7.702 -12.244 5.645 1.00 83.44 98 GLY A N 1
ATOM 783 C CA . GLY A 1 98 ? 8.737 -13.277 5.745 1.00 83.44 98 GLY A CA 1
ATOM 784 C C . GLY A 1 98 ? 9.905 -12.947 6.684 1.00 83.44 98 GLY A C 1
ATOM 785 O O . GLY A 1 98 ? 10.765 -13.805 6.890 1.00 83.44 98 GLY A O 1
ATOM 786 N N . ARG A 1 99 ? 9.945 -11.751 7.290 1.00 86.31 99 ARG A N 1
ATOM 787 C CA . ARG A 1 99 ? 10.941 -11.405 8.313 1.00 86.31 99 ARG A CA 1
ATOM 788 C C . ARG A 1 99 ? 10.519 -11.975 9.673 1.00 86.31 99 ARG A C 1
ATOM 790 O O . ARG A 1 99 ? 9.357 -11.887 10.060 1.00 86.31 99 ARG A O 1
ATOM 797 N N . LYS A 1 100 ? 11.473 -12.546 10.412 1.00 86.69 100 LYS A N 1
ATOM 798 C CA . LYS A 1 100 ? 11.270 -13.030 11.790 1.00 86.69 100 LYS A CA 1
ATOM 799 C C . LYS A 1 100 ? 11.695 -11.968 12.802 1.00 86.69 100 LYS A C 1
ATOM 801 O O . LYS A 1 100 ? 12.519 -11.116 12.485 1.00 86.69 100 LYS A O 1
ATOM 806 N N . ASN A 1 101 ? 11.184 -12.075 14.029 1.00 86.31 101 ASN A N 1
ATOM 807 C CA . ASN A 1 101 ? 11.581 -11.243 15.174 1.00 86.31 101 ASN A CA 1
ATOM 808 C C . ASN A 1 101 ? 11.412 -9.734 14.933 1.00 86.31 101 ASN A C 1
ATOM 810 O O . ASN A 1 101 ? 12.245 -8.930 15.345 1.00 86.31 101 ASN A O 1
ATOM 814 N N . LEU A 1 102 ? 10.335 -9.346 14.249 1.00 90.50 102 LEU A N 1
ATOM 815 C CA . LEU A 1 102 ? 10.036 -7.941 14.021 1.00 90.50 102 LEU A CA 1
ATOM 816 C C . LEU A 1 102 ? 9.598 -7.275 15.325 1.00 90.50 102 LEU A C 1
ATOM 818 O O . LEU A 1 102 ? 8.667 -7.742 15.983 1.00 90.50 102 LEU A O 1
ATOM 822 N N . LEU A 1 103 ? 10.251 -6.166 15.660 1.00 92.88 103 LEU A N 1
ATOM 823 C CA . LEU A 1 103 ? 9.924 -5.334 16.812 1.00 92.88 103 LEU A CA 1
ATOM 824 C C . LEU A 1 103 ? 9.375 -3.981 16.352 1.00 92.88 103 LEU A C 1
ATOM 826 O O . LEU A 1 103 ? 9.837 -3.417 15.357 1.00 92.88 103 LEU A O 1
ATOM 830 N N . LYS A 1 104 ? 8.407 -3.439 17.100 1.00 92.88 104 LYS A N 1
ATOM 831 C CA . LYS A 1 104 ? 7.775 -2.136 16.827 1.00 92.88 104 LYS A CA 1
ATOM 832 C C . LYS A 1 104 ? 8.806 -1.019 16.636 1.00 92.88 104 LYS A C 1
ATOM 834 O O . LYS A 1 104 ? 8.718 -0.291 15.654 1.00 92.88 104 LYS A O 1
ATOM 839 N N . ASN A 1 105 ? 9.782 -0.909 17.536 1.00 91.38 105 ASN A N 1
ATOM 840 C CA . ASN A 1 105 ? 10.817 0.127 17.483 1.00 91.38 105 ASN A CA 1
ATOM 841 C C . ASN A 1 105 ? 11.700 0.001 16.229 1.00 91.38 105 ASN A C 1
ATOM 843 O O . ASN A 1 105 ? 11.988 0.994 15.568 1.00 91.38 105 ASN A O 1
ATOM 847 N N . SER A 1 106 ? 12.082 -1.221 15.852 1.00 88.56 106 SER A N 1
ATOM 848 C CA . SER A 1 106 ? 12.851 -1.489 14.637 1.00 88.56 106 SER A CA 1
ATOM 849 C C . SER A 1 106 ? 12.066 -1.112 13.385 1.00 88.56 106 SER A C 1
ATOM 851 O O . SER A 1 106 ? 12.636 -0.535 12.464 1.00 88.56 106 SER A O 1
ATOM 853 N N . ILE A 1 107 ? 10.759 -1.391 13.359 1.00 89.44 107 ILE A N 1
ATOM 854 C CA . ILE A 1 107 ? 9.886 -1.019 12.239 1.00 89.44 107 ILE A CA 1
ATOM 855 C C . ILE A 1 107 ? 9.708 0.493 12.170 1.00 89.44 107 ILE A C 1
ATOM 857 O O . ILE A 1 107 ? 9.834 1.059 11.091 1.00 89.44 107 ILE A O 1
ATOM 861 N N . TYR A 1 108 ? 9.461 1.156 13.298 1.00 90.88 108 TYR A N 1
ATOM 862 C CA . TYR A 1 108 ? 9.369 2.612 13.350 1.00 90.88 108 TYR A CA 1
ATOM 863 C C . TYR A 1 108 ? 10.637 3.272 12.794 1.00 90.88 108 TYR A C 1
ATOM 865 O O . TYR A 1 108 ? 10.554 4.091 11.881 1.00 90.88 108 TYR A O 1
ATOM 873 N N . ASN A 1 109 ? 11.810 2.840 13.268 1.00 89.12 109 ASN A N 1
ATOM 874 C CA . ASN A 1 109 ? 13.095 3.356 12.799 1.00 89.12 109 ASN A CA 1
ATOM 875 C C . ASN A 1 109 ? 13.308 3.096 11.303 1.00 89.12 109 ASN A C 1
ATOM 877 O O . ASN A 1 109 ? 13.765 3.987 10.595 1.00 89.12 109 ASN A O 1
ATOM 881 N N . LEU A 1 110 ? 12.945 1.907 10.810 1.00 87.62 110 LEU A N 1
ATOM 882 C CA . LEU A 1 110 ? 13.016 1.580 9.386 1.00 87.62 110 LEU A CA 1
ATOM 883 C C . LEU A 1 110 ? 12.148 2.532 8.552 1.00 87.62 110 LEU A C 1
ATOM 885 O O . LEU A 1 110 ? 12.629 3.120 7.589 1.00 87.62 110 LEU A O 1
ATOM 889 N N . LEU A 1 111 ? 10.881 2.714 8.935 1.00 87.88 111 LEU A N 1
ATOM 890 C CA . LEU A 1 111 ? 9.954 3.584 8.210 1.00 87.88 111 LEU A CA 1
ATOM 891 C C . LEU A 1 111 ? 10.404 5.051 8.231 1.00 87.88 111 LEU A C 1
ATOM 893 O O . LEU A 1 111 ? 10.189 5.766 7.252 1.00 87.88 111 LEU A O 1
ATOM 897 N N . LEU A 1 112 ? 11.025 5.497 9.324 1.00 87.75 112 LEU A N 1
ATOM 898 C CA . LEU A 1 112 ? 11.546 6.854 9.459 1.00 87.75 112 LEU A CA 1
ATOM 899 C C . LEU A 1 112 ? 12.789 7.078 8.583 1.00 87.75 112 LEU A C 1
ATOM 901 O O . LEU A 1 112 ? 12.840 8.047 7.828 1.00 87.75 112 LEU A O 1
ATOM 905 N N . VAL A 1 113 ? 13.767 6.164 8.632 1.00 86.25 113 VAL A N 1
ATOM 906 C CA . VAL A 1 113 ? 15.012 6.244 7.840 1.00 86.25 113 VAL A CA 1
ATOM 907 C C . VAL A 1 113 ? 14.720 6.217 6.340 1.00 86.25 113 VAL A C 1
ATOM 909 O O . VAL A 1 113 ? 15.279 7.013 5.588 1.00 86.25 113 VAL A O 1
ATOM 912 N N . GLU A 1 114 ? 13.782 5.371 5.915 1.00 82.88 114 GLU A N 1
ATOM 913 C CA . GLU A 1 114 ? 13.331 5.280 4.522 1.00 82.88 114 GLU A CA 1
ATOM 914 C C . GLU A 1 114 ? 12.386 6.431 4.115 1.00 82.88 114 GLU A C 1
ATOM 916 O O . GLU A 1 114 ? 11.836 6.429 3.012 1.00 82.88 114 GLU A O 1
ATOM 921 N N . ARG A 1 115 ? 12.170 7.424 4.996 1.00 84.81 115 ARG A N 1
ATOM 922 C CA . ARG A 1 115 ? 11.287 8.590 4.787 1.00 84.81 115 ARG A CA 1
ATOM 923 C C . ARG A 1 115 ? 9.868 8.203 4.367 1.00 84.81 115 ARG A C 1
ATOM 925 O O . ARG A 1 115 ? 9.196 8.906 3.607 1.00 84.81 115 ARG A O 1
ATOM 932 N N . MET A 1 116 ? 9.406 7.054 4.848 1.00 83.88 116 MET A N 1
ATOM 933 C CA . MET A 1 116 ? 8.067 6.553 4.577 1.00 83.88 116 MET A CA 1
ATOM 934 C C . MET A 1 116 ? 7.034 7.196 5.491 1.00 83.88 116 MET A C 1
ATOM 936 O O . MET A 1 116 ? 5.901 7.386 5.056 1.00 83.88 116 MET A O 1
ATOM 940 N N . ILE A 1 117 ? 7.415 7.553 6.715 1.00 85.56 117 ILE A N 1
ATOM 941 C CA . ILE A 1 117 ? 6.592 8.304 7.670 1.00 85.56 117 ILE A CA 1
ATOM 942 C C . ILE A 1 117 ? 7.204 9.684 7.930 1.00 85.56 117 ILE A C 1
ATOM 944 O O . ILE A 1 117 ? 8.410 9.869 7.780 1.00 85.56 117 ILE A O 1
ATOM 948 N N . ASP A 1 118 ? 6.356 10.648 8.286 1.00 83.44 118 ASP A N 1
ATOM 949 C CA . ASP A 1 118 ? 6.771 11.996 8.689 1.00 83.44 118 ASP A CA 1
ATOM 950 C C . ASP A 1 118 ? 7.414 11.955 10.089 1.00 83.44 118 ASP A C 1
ATOM 952 O O . ASP A 1 118 ? 6.972 11.186 10.943 1.00 83.44 118 ASP A O 1
ATOM 956 N N . GLU A 1 119 ? 8.417 12.798 10.345 1.00 82.44 119 GLU A N 1
ATOM 957 C CA . GLU A 1 119 ? 9.074 12.940 11.656 1.00 82.44 119 GLU A CA 1
ATOM 958 C C . GLU A 1 119 ? 8.101 13.350 12.777 1.00 82.44 119 GLU A C 1
ATOM 960 O O . GLU A 1 119 ? 8.366 13.121 13.958 1.00 82.44 119 GLU A O 1
ATOM 965 N N . LYS A 1 120 ? 6.951 13.935 12.423 1.00 84.00 120 LYS A N 1
ATOM 966 C CA . LYS A 1 120 ? 5.861 14.253 13.353 1.00 84.00 120 LYS A CA 1
ATOM 967 C C . LYS A 1 120 ? 5.132 13.015 13.882 1.00 84.00 120 LYS A C 1
ATOM 969 O O . LYS A 1 120 ? 4.507 13.106 14.940 1.00 84.00 120 LYS A O 1
ATOM 974 N N . ILE A 1 121 ? 5.159 11.895 13.153 1.00 84.19 121 ILE A N 1
ATOM 975 C CA . ILE A 1 121 ? 4.505 10.645 13.558 1.00 84.19 121 ILE A CA 1
ATOM 976 C C . ILE A 1 121 ? 5.359 9.994 14.638 1.00 84.19 121 ILE A C 1
ATOM 978 O O . ILE A 1 121 ? 6.526 9.698 14.413 1.00 84.19 121 ILE A O 1
ATOM 982 N N . LYS A 1 122 ? 4.772 9.732 15.806 1.00 88.62 122 LYS A N 1
ATOM 983 C CA . LYS A 1 122 ? 5.466 9.105 16.933 1.00 88.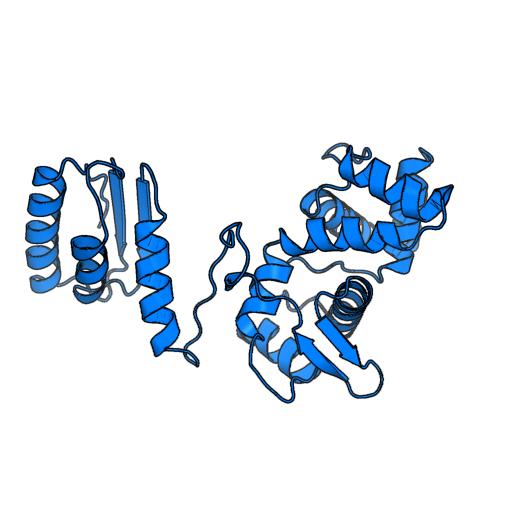62 122 LYS A CA 1
ATOM 984 C C . LYS A 1 122 ? 5.362 7.584 16.870 1.00 88.62 122 LYS A C 1
ATOM 986 O O . LYS A 1 122 ? 4.451 7.017 16.265 1.00 88.62 122 LYS A O 1
ATOM 991 N N . GLU A 1 123 ? 6.251 6.902 17.588 1.00 88.94 123 GLU A N 1
ATOM 992 C CA . GLU A 1 123 ? 6.223 5.437 17.700 1.00 88.94 123 GLU A CA 1
ATOM 993 C C . GLU A 1 123 ? 4.878 4.911 18.250 1.00 88.94 123 GLU A C 1
ATOM 995 O O . GLU A 1 123 ? 4.414 3.832 17.869 1.00 88.94 123 GLU A O 1
ATOM 1000 N N . ASP A 1 124 ? 4.214 5.681 19.113 1.00 87.75 124 ASP A N 1
ATOM 1001 C CA . ASP A 1 124 ? 2.903 5.330 19.673 1.00 87.75 124 ASP A CA 1
ATOM 1002 C C . ASP A 1 124 ? 1.753 5.466 18.666 1.00 87.75 124 ASP A C 1
ATOM 1004 O O . ASP A 1 124 ? 0.781 4.703 18.732 1.00 87.75 124 ASP A O 1
ATOM 1008 N N . ASP A 1 125 ? 1.876 6.368 17.689 1.00 87.44 125 ASP A N 1
ATOM 1009 C CA . ASP A 1 125 ? 0.918 6.492 16.587 1.00 87.44 125 ASP A CA 1
ATOM 1010 C C . ASP A 1 125 ? 0.999 5.241 15.697 1.00 87.44 125 ASP A C 1
ATOM 1012 O O . ASP A 1 125 ? -0.020 4.623 15.371 1.00 87.44 125 ASP A O 1
ATOM 1016 N N . LEU A 1 126 ? 2.223 4.768 15.415 1.00 89.62 126 LEU A N 1
ATOM 1017 C CA . LEU A 1 126 ? 2.438 3.486 14.742 1.00 89.62 126 LEU A CA 1
ATOM 1018 C C . LEU A 1 126 ? 1.878 2.319 15.570 1.00 89.62 126 LEU A C 1
ATOM 1020 O O . LEU A 1 126 ? 1.192 1.459 15.023 1.00 89.62 126 LEU A O 1
ATOM 1024 N N . GLY A 1 127 ? 2.112 2.286 16.885 1.00 90.75 127 GLY A N 1
ATOM 1025 C CA . GLY A 1 127 ? 1.553 1.257 17.772 1.00 90.75 127 GLY A CA 1
ATOM 1026 C C . GLY A 1 127 ? 0.019 1.222 17.765 1.00 90.75 127 GLY A C 1
ATOM 1027 O O . GLY A 1 127 ? -0.591 0.145 17.766 1.00 90.75 127 GLY A O 1
ATOM 1028 N N . SER A 1 128 ? -0.616 2.393 17.696 1.00 90.25 128 SER A N 1
ATOM 1029 C CA . SER A 1 128 ? -2.069 2.528 17.556 1.00 90.25 128 SER A CA 1
ATOM 1030 C C . SER A 1 128 ? -2.553 1.959 16.226 1.00 90.25 128 SER A C 1
ATOM 1032 O O . SER A 1 128 ? -3.514 1.189 16.201 1.00 90.25 128 SER A O 1
ATOM 1034 N N . PHE A 1 129 ? -1.842 2.241 15.137 1.00 91.88 129 PHE A N 1
ATOM 1035 C CA . PHE A 1 129 ? -2.166 1.698 13.824 1.00 91.88 129 PHE A CA 1
ATOM 1036 C C . PHE A 1 129 ? -1.963 0.181 13.733 1.00 91.88 129 PHE A C 1
ATOM 1038 O O . PHE A 1 129 ? -2.860 -0.536 13.294 1.00 91.88 129 PHE A O 1
ATOM 1045 N N . LEU A 1 130 ? -0.846 -0.340 14.246 1.00 92.62 130 LEU A N 1
ATOM 1046 C CA . LEU A 1 130 ? -0.587 -1.782 14.336 1.00 92.62 130 LEU A CA 1
ATOM 1047 C C . LEU A 1 130 ? -1.663 -2.507 15.153 1.00 92.62 130 LEU A C 1
ATOM 1049 O O . LEU A 1 130 ? -2.050 -3.625 14.822 1.00 92.62 130 LEU A O 1
ATOM 1053 N N . SER A 1 131 ? -2.204 -1.858 16.186 1.00 92.44 131 SER A N 1
ATOM 1054 C CA . SER A 1 131 ? -3.315 -2.407 16.969 1.00 92.44 131 SER A CA 1
ATOM 1055 C C . SER A 1 131 ? -4.589 -2.589 16.136 1.00 92.44 131 SER A C 1
ATOM 1057 O O . SER A 1 131 ? -5.315 -3.559 16.349 1.00 92.44 131 SER A O 1
ATOM 1059 N N . ILE A 1 132 ? -4.859 -1.688 15.185 1.00 93.12 132 ILE A N 1
ATOM 1060 C CA . ILE A 1 132 ? -5.993 -1.802 14.252 1.00 93.12 132 ILE A CA 1
ATOM 1061 C C . ILE A 1 132 ? -5.758 -2.953 13.284 1.00 93.12 132 ILE A C 1
ATOM 1063 O O . ILE A 1 132 ? -6.640 -3.788 13.098 1.00 93.12 132 ILE A O 1
ATOM 1067 N N . LEU A 1 133 ? -4.558 -3.032 12.706 1.00 94.44 133 LEU A N 1
ATOM 1068 C CA . LEU A 1 133 ? -4.196 -4.113 11.790 1.00 94.44 133 LEU A CA 1
ATOM 1069 C C . LEU A 1 133 ? -4.283 -5.483 12.477 1.00 94.44 133 LEU A C 1
ATOM 1071 O O . LEU A 1 133 ? -4.720 -6.449 11.853 1.00 94.44 133 LEU A O 1
ATOM 1075 N N . ASN A 1 134 ? -3.958 -5.544 13.773 1.00 94.75 134 ASN A N 1
ATOM 1076 C CA . ASN A 1 134 ? -4.151 -6.729 14.604 1.00 94.75 134 ASN A CA 1
ATOM 1077 C C . ASN A 1 134 ? -5.627 -7.092 14.794 1.00 94.75 134 ASN A C 1
ATOM 1079 O O . ASN A 1 134 ? -5.999 -8.244 14.597 1.00 94.75 134 ASN A O 1
ATOM 1083 N N . LYS A 1 135 ? -6.491 -6.117 15.114 1.00 92.12 135 LYS A N 1
ATOM 1084 C CA . LYS A 1 135 ? -7.948 -6.348 15.168 1.00 92.12 135 LYS A CA 1
ATOM 1085 C C . LYS A 1 135 ? -8.500 -6.865 13.834 1.00 92.12 135 LYS A C 1
ATOM 1087 O O . LYS A 1 135 ? -9.352 -7.742 13.822 1.00 92.12 135 LYS A O 1
ATOM 1092 N N . CYS A 1 136 ? -7.966 -6.365 12.722 1.00 94.25 136 CYS A N 1
ATOM 1093 C CA . CYS A 1 136 ? -8.356 -6.754 11.365 1.00 94.25 136 CYS A CA 1
ATOM 1094 C C . CYS A 1 136 ? -7.723 -8.073 10.884 1.00 94.25 136 CYS A C 1
ATOM 1096 O O . CYS A 1 136 ? -7.903 -8.434 9.722 1.00 94.25 136 CYS A O 1
ATOM 1098 N N . LYS A 1 137 ? -6.943 -8.771 11.726 1.00 94.50 137 LYS A N 1
ATOM 1099 C CA . LYS A 1 137 ? -6.213 -10.007 11.377 1.00 94.50 137 LYS A CA 1
ATOM 1100 C C . LYS A 1 137 ? -5.304 -9.864 10.141 1.00 94.50 137 LYS A C 1
ATOM 1102 O O . LYS A 1 137 ? -5.057 -10.827 9.421 1.00 94.50 137 LYS A O 1
ATOM 1107 N N . ILE A 1 138 ? -4.790 -8.658 9.892 1.00 94.94 138 ILE A N 1
ATOM 1108 C CA . ILE A 1 138 ? -3.810 -8.376 8.826 1.00 94.94 138 ILE A CA 1
ATOM 1109 C C . ILE A 1 138 ? -2.396 -8.756 9.298 1.00 94.94 138 ILE A C 1
ATOM 1111 O O . ILE A 1 138 ? -1.552 -9.196 8.514 1.00 94.94 138 ILE A O 1
ATOM 1115 N N . LEU A 1 139 ? -2.144 -8.608 10.597 1.00 95.19 139 LEU A N 1
ATOM 1116 C CA . LEU A 1 139 ? -0.918 -8.991 11.288 1.00 95.19 139 LEU A CA 1
ATOM 1117 C C . LEU A 1 139 ? -1.252 -9.433 12.717 1.00 95.19 139 LEU A C 1
ATOM 1119 O O . LEU A 1 139 ? -2.328 -9.119 13.214 1.00 95.19 139 LEU A O 1
ATOM 1123 N N . ASN A 1 140 ? -0.322 -10.105 13.383 1.00 93.88 140 ASN A N 1
ATOM 1124 C CA . ASN A 1 140 ? -0.315 -10.289 14.828 1.00 93.88 140 ASN A CA 1
ATOM 1125 C C . ASN A 1 140 ? 0.594 -9.230 15.456 1.00 93.88 140 ASN A C 1
ATOM 1127 O O . ASN A 1 140 ? 1.737 -9.060 15.031 1.00 93.88 140 ASN A O 1
ATOM 1131 N N . TYR A 1 141 ? 0.108 -8.535 16.482 1.00 94.75 141 TYR A N 1
ATOM 1132 C CA . TYR A 1 141 ? 0.876 -7.547 17.236 1.00 94.75 141 TYR A CA 1
ATOM 1133 C C . TYR A 1 141 ? 0.727 -7.762 18.743 1.00 94.75 141 TYR A C 1
ATOM 1135 O O . TYR A 1 141 ? -0.356 -7.611 19.312 1.00 94.75 141 TYR A O 1
ATOM 1143 N N . SER A 1 142 ? 1.843 -8.051 19.417 1.00 92.81 142 SER A N 1
ATOM 1144 C CA . SER A 1 142 ? 1.896 -8.097 20.876 1.00 92.81 142 SER A CA 1
ATOM 1145 C C . SER A 1 142 ? 2.288 -6.739 21.439 1.00 92.81 142 SER A C 1
ATOM 1147 O O . SER A 1 142 ? 3.451 -6.347 21.387 1.00 92.81 142 SER A O 1
ATOM 1149 N N . LYS A 1 143 ? 1.341 -6.036 22.067 1.00 87.69 143 LYS A N 1
ATOM 1150 C CA . LYS A 1 143 ? 1.634 -4.773 22.770 1.00 87.69 143 LYS A CA 1
ATOM 1151 C C . LYS A 1 143 ? 2.664 -4.940 23.889 1.00 87.69 143 LYS A C 1
ATOM 1153 O O . LYS A 1 143 ? 3.478 -4.050 24.093 1.00 87.69 143 LYS A O 1
ATOM 1158 N N . LYS A 1 144 ? 2.633 -6.079 24.592 1.00 88.50 144 LYS A N 1
ATOM 1159 C CA . LYS A 1 144 ? 3.514 -6.364 25.737 1.00 88.50 144 LYS A CA 1
ATOM 1160 C C . LYS A 1 144 ? 4.973 -6.528 25.317 1.00 88.50 144 LYS A C 1
ATOM 1162 O O . LYS A 1 144 ? 5.856 -6.022 25.996 1.00 88.50 144 LYS A O 1
ATOM 1167 N N . PHE A 1 145 ? 5.214 -7.254 24.227 1.00 88.06 145 PHE A N 1
ATOM 1168 C CA . PHE A 1 145 ? 6.569 -7.571 23.764 1.00 88.06 145 PHE A CA 1
ATOM 1169 C C . PHE A 1 145 ? 7.017 -6.714 22.575 1.00 88.06 145 PHE A C 1
ATOM 1171 O O . PHE A 1 145 ? 8.169 -6.780 22.166 1.00 88.06 145 PHE A O 1
ATOM 1178 N N . GLY A 1 146 ? 6.110 -5.928 21.992 1.00 88.62 146 GLY A N 1
ATOM 1179 C CA . GLY A 1 146 ? 6.361 -5.161 20.776 1.00 88.62 146 GLY A CA 1
ATOM 1180 C C . GLY A 1 146 ? 6.548 -6.024 19.526 1.00 88.62 146 GLY A C 1
ATOM 1181 O O . GLY A 1 146 ? 6.983 -5.489 18.511 1.00 88.62 146 GLY A O 1
ATOM 1182 N N . THR A 1 147 ? 6.257 -7.328 19.590 1.00 93.00 147 THR A N 1
ATOM 1183 C CA . THR A 1 147 ? 6.508 -8.276 18.499 1.00 93.00 147 THR A CA 1
ATOM 1184 C C . THR A 1 147 ? 5.418 -8.221 17.442 1.00 93.00 147 THR A C 1
ATOM 1186 O O . THR A 1 147 ? 4.236 -8.064 17.763 1.00 93.00 147 THR A O 1
ATOM 1189 N N . ILE A 1 148 ? 5.825 -8.342 16.179 1.00 94.38 148 ILE A N 1
ATOM 1190 C CA . ILE A 1 148 ? 4.951 -8.244 15.011 1.00 94.38 148 ILE A CA 1
ATOM 1191 C C . ILE A 1 148 ? 5.174 -9.455 14.102 1.00 94.38 148 ILE A C 1
ATOM 1193 O O . ILE A 1 148 ? 6.306 -9.865 13.853 1.00 94.38 148 ILE A O 1
ATOM 1197 N N . GLU A 1 149 ? 4.091 -10.016 13.583 1.00 93.69 149 GLU A N 1
ATOM 1198 C CA . GLU A 1 149 ? 4.108 -11.077 12.578 1.00 93.69 149 GLU A CA 1
ATOM 1199 C C . GLU A 1 149 ? 3.067 -10.752 11.507 1.00 93.69 149 GLU A C 1
ATOM 1201 O O . GLU A 1 149 ? 1.910 -10.485 11.816 1.00 93.69 149 GLU A O 1
ATOM 1206 N N . ILE A 1 150 ? 3.469 -10.737 10.238 1.00 94.06 150 ILE A N 1
ATOM 1207 C CA . ILE A 1 150 ? 2.566 -10.387 9.139 1.00 94.06 150 ILE A CA 1
ATOM 1208 C C . ILE A 1 150 ? 1.766 -11.620 8.714 1.00 94.06 150 ILE A C 1
ATOM 1210 O O . ILE A 1 150 ? 2.352 -12.649 8.392 1.00 94.06 150 ILE A O 1
ATOM 1214 N N . LEU A 1 151 ? 0.437 -11.494 8.664 1.00 92.50 151 LEU A N 1
ATOM 1215 C CA . LEU A 1 151 ? -0.476 -12.564 8.238 1.00 92.50 151 LEU A CA 1
ATOM 1216 C C . LEU A 1 151 ? -0.952 -12.382 6.793 1.00 92.50 151 LEU A C 1
ATOM 1218 O O . LEU A 1 151 ? -1.282 -13.347 6.109 1.00 92.50 151 LEU A O 1
ATOM 1222 N N . TYR A 1 152 ? -0.969 -11.139 6.318 1.00 90.69 152 TYR A N 1
ATOM 1223 C CA . TYR A 1 152 ? -1.396 -10.781 4.975 1.00 90.69 152 TYR A CA 1
ATOM 1224 C C . TYR A 1 152 ? -0.204 -10.502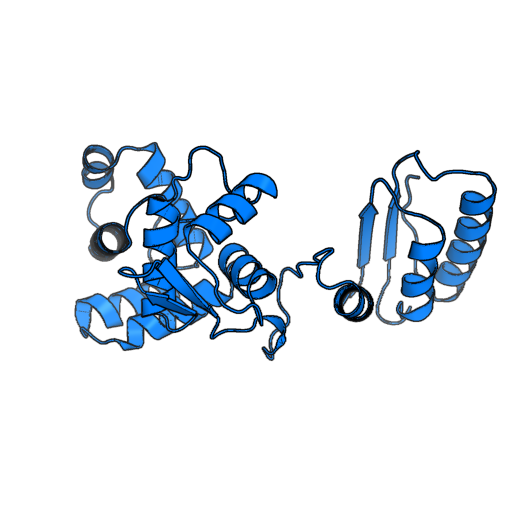 4.056 1.00 90.69 152 TYR A C 1
ATOM 1226 O O . TYR A 1 152 ? 0.597 -9.607 4.316 1.00 90.69 152 TYR A O 1
ATOM 1234 N N . ASN A 1 153 ? -0.127 -11.221 2.934 1.00 87.88 153 ASN A N 1
ATOM 1235 C CA . ASN A 1 153 ? 0.828 -10.933 1.868 1.00 87.88 153 ASN A CA 1
ATOM 1236 C C . ASN A 1 153 ? 0.117 -10.320 0.652 1.00 87.88 153 ASN A C 1
ATOM 1238 O O . ASN A 1 153 ? -0.539 -11.059 -0.089 1.00 87.88 153 ASN A O 1
ATOM 1242 N N . PRO A 1 154 ? 0.313 -9.019 0.368 1.00 83.25 154 PRO A N 1
ATOM 1243 C CA . PRO A 1 154 ? -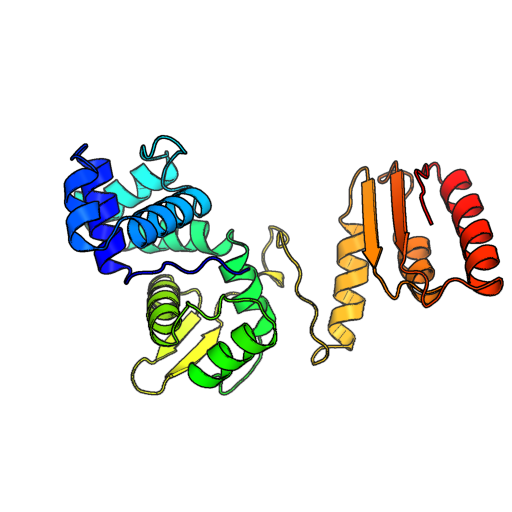0.247 -8.379 -0.820 1.00 83.25 154 PRO A CA 1
ATOM 1244 C C . PRO A 1 154 ? 0.158 -9.055 -2.137 1.00 83.25 154 PRO A C 1
ATOM 1246 O O . PRO A 1 154 ? -0.590 -8.996 -3.105 1.00 83.25 154 PRO A O 1
ATOM 1249 N N . LYS A 1 155 ? 1.320 -9.724 -2.188 1.00 75.31 155 LYS A N 1
ATOM 1250 C CA . LYS A 1 155 ? 1.822 -10.386 -3.406 1.00 75.31 155 LYS A CA 1
ATOM 1251 C C . LYS A 1 155 ? 1.081 -11.681 -3.752 1.00 75.31 155 LYS A C 1
ATOM 1253 O O . LYS A 1 155 ? 1.152 -12.114 -4.895 1.00 75.31 155 LYS A O 1
ATOM 1258 N N . ASN A 1 156 ? 0.397 -12.297 -2.787 1.00 74.00 156 ASN A N 1
ATOM 1259 C CA . ASN A 1 156 ? -0.321 -13.562 -2.989 1.00 74.00 156 ASN A CA 1
ATOM 1260 C C . ASN A 1 156 ? -1.805 -13.359 -3.321 1.00 74.00 156 ASN A C 1
ATOM 1262 O O . ASN A 1 156 ? -2.537 -14.336 -3.463 1.00 74.00 156 ASN A O 1
ATOM 1266 N N . ASN A 1 157 ? -2.264 -12.111 -3.389 1.00 69.88 157 ASN A N 1
ATOM 1267 C CA . ASN A 1 157 ? -3.667 -11.813 -3.609 1.00 69.88 157 ASN A CA 1
ATOM 1268 C C . ASN A 1 157 ? -4.023 -11.920 -5.104 1.00 69.88 157 ASN A C 1
ATOM 1270 O O . ASN A 1 157 ? -3.179 -11.677 -5.968 1.00 69.88 157 ASN A O 1
ATOM 1274 N N . LEU A 1 158 ? -5.269 -12.303 -5.412 1.00 60.84 158 LEU A N 1
ATOM 1275 C CA . LEU A 1 158 ? -5.749 -12.405 -6.801 1.00 60.84 158 LEU A CA 1
ATOM 1276 C C . LEU A 1 158 ? -5.726 -11.038 -7.499 1.00 60.84 158 LEU A C 1
ATOM 1278 O O . LEU A 1 158 ? -5.384 -10.931 -8.678 1.00 60.84 158 LEU A O 1
ATOM 1282 N N . GLU A 1 159 ? -6.055 -9.989 -6.747 1.00 66.50 159 GLU A N 1
ATOM 1283 C CA . GLU A 1 159 ? -5.867 -8.607 -7.164 1.00 66.50 159 GLU A CA 1
ATOM 1284 C C . GLU A 1 159 ? -4.404 -8.217 -6.966 1.00 66.50 159 GLU A C 1
ATOM 1286 O O . GLU A 1 159 ? -3.863 -8.294 -5.860 1.00 66.50 159 GLU A O 1
ATOM 1291 N N . LYS A 1 160 ? -3.747 -7.799 -8.051 1.00 68.88 160 LYS A N 1
ATOM 1292 C CA . LYS A 1 160 ? -2.349 -7.372 -7.982 1.00 68.88 160 LYS A CA 1
ATOM 1293 C C . LYS A 1 160 ? -2.229 -6.123 -7.105 1.00 68.88 160 LYS A C 1
ATOM 1295 O O . LYS A 1 160 ? -3.081 -5.239 -7.207 1.00 68.88 160 LYS A O 1
ATOM 1300 N N . PRO A 1 161 ? -1.178 -6.030 -6.271 1.00 71.19 161 PRO A N 1
ATOM 1301 C CA . PRO A 1 161 ? -0.979 -4.864 -5.425 1.00 71.19 161 PRO A CA 1
ATOM 1302 C C . PRO A 1 161 ? -0.846 -3.610 -6.292 1.00 71.19 161 PRO A C 1
ATOM 1304 O O . PRO A 1 161 ? -0.266 -3.649 -7.379 1.00 71.19 161 PRO A O 1
ATOM 1307 N N . THR A 1 162 ? -1.383 -2.496 -5.802 1.00 69.06 162 THR A N 1
ATOM 1308 C CA . THR A 1 162 ? -1.314 -1.200 -6.488 1.00 69.06 162 THR A CA 1
ATOM 1309 C C . THR A 1 162 ? 0.099 -0.632 -6.446 1.00 69.06 162 THR A C 1
ATOM 1311 O O . THR A 1 162 ? 0.532 0.009 -7.401 1.00 69.06 162 THR A O 1
ATOM 1314 N N . THR A 1 163 ? 0.836 -0.929 -5.375 1.00 76.19 163 THR A N 1
ATOM 1315 C CA . THR A 1 163 ? 2.230 -0.524 -5.190 1.00 76.19 163 THR A CA 1
ATOM 1316 C C . THR A 1 163 ? 3.091 -1.753 -4.936 1.00 76.19 163 THR A C 1
ATOM 1318 O O . THR A 1 163 ? 2.735 -2.604 -4.122 1.00 76.19 163 THR A O 1
ATOM 1321 N N . LEU A 1 164 ? 4.250 -1.839 -5.588 1.00 82.38 164 LEU A N 1
ATOM 1322 C CA . LEU A 1 164 ? 5.231 -2.896 -5.356 1.00 82.38 164 LEU A CA 1
ATOM 1323 C C . LEU A 1 164 ? 6.482 -2.308 -4.707 1.00 82.38 164 LEU A C 1
ATOM 1325 O O . LEU A 1 164 ? 7.126 -1.431 -5.279 1.00 82.38 164 LEU A O 1
ATOM 1329 N N . PHE A 1 165 ? 6.829 -2.798 -3.519 1.00 82.31 165 PHE A N 1
ATOM 1330 C CA . PHE A 1 165 ? 8.035 -2.367 -2.821 1.00 82.31 165 PHE A CA 1
ATOM 1331 C C . PHE A 1 165 ? 9.222 -3.282 -3.143 1.00 82.31 165 PHE A C 1
ATOM 1333 O O . PHE A 1 165 ? 9.121 -4.511 -3.040 1.00 82.31 165 PHE A O 1
ATOM 1340 N N . LEU A 1 166 ? 10.353 -2.670 -3.505 1.00 82.44 166 LEU A N 1
ATOM 1341 C CA . LEU A 1 166 ? 11.627 -3.339 -3.761 1.00 82.44 166 LEU A CA 1
ATOM 1342 C C . LEU A 1 166 ? 12.617 -2.965 -2.653 1.00 82.44 166 LEU A C 1
ATOM 1344 O O . LEU A 1 166 ? 12.771 -1.790 -2.339 1.00 82.44 166 LEU A O 1
ATOM 1348 N N . SER A 1 167 ? 13.300 -3.956 -2.078 1.00 80.19 167 SER A N 1
ATOM 1349 C CA . SER A 1 167 ? 14.255 -3.754 -0.979 1.00 80.19 167 SER A CA 1
ATOM 1350 C C . SER A 1 167 ? 15.640 -4.281 -1.352 1.00 80.19 167 SER A C 1
ATOM 1352 O O . SER A 1 167 ? 15.715 -5.380 -1.908 1.00 80.19 167 SER A O 1
ATOM 1354 N N . PRO A 1 168 ? 16.743 -3.584 -1.019 1.00 80.50 168 PRO A N 1
ATOM 1355 C CA . PRO A 1 168 ? 18.097 -4.119 -1.191 1.00 80.50 168 PRO A CA 1
ATOM 1356 C C . PRO A 1 168 ? 18.311 -5.485 -0.523 1.00 80.50 168 PRO A C 1
ATOM 1358 O O . PRO A 1 168 ? 19.102 -6.280 -1.020 1.00 80.50 168 PRO A O 1
ATOM 1361 N N . ASP A 1 169 ? 17.552 -5.790 0.535 1.00 79.38 169 ASP A N 1
ATOM 1362 C CA . ASP A 1 169 ? 17.600 -7.069 1.257 1.00 79.38 169 ASP A CA 1
ATOM 1363 C C . ASP A 1 169 ? 17.037 -8.247 0.440 1.00 79.38 169 ASP A C 1
ATOM 1365 O O . ASP A 1 169 ? 17.266 -9.410 0.770 1.00 79.38 169 ASP A O 1
ATOM 1369 N N . THR A 1 170 ? 16.278 -7.973 -0.629 1.00 81.25 170 THR A N 1
ATOM 1370 C CA . THR A 1 170 ? 15.608 -8.990 -1.454 1.00 81.25 170 THR A CA 1
ATOM 1371 C C . THR A 1 170 ? 16.011 -8.909 -2.931 1.00 81.25 170 THR A C 1
ATOM 1373 O O . THR A 1 170 ? 15.137 -8.835 -3.800 1.00 81.25 170 THR A O 1
ATOM 1376 N N . PRO A 1 171 ? 17.315 -8.953 -3.268 1.00 86.00 171 PRO A N 1
ATOM 1377 C CA . PRO A 1 171 ? 17.798 -8.642 -4.615 1.00 86.00 171 PRO A CA 1
ATOM 1378 C C . PRO A 1 171 ? 17.248 -9.602 -5.676 1.00 86.00 171 PRO A C 1
ATOM 1380 O O . PRO A 1 171 ? 16.855 -9.171 -6.757 1.00 86.00 171 PRO A O 1
ATOM 1383 N N . TYR A 1 172 ? 17.143 -10.893 -5.350 1.00 86.81 172 TYR A N 1
ATOM 1384 C CA . TYR A 1 172 ? 16.593 -11.899 -6.259 1.00 86.81 172 TYR A CA 1
ATOM 1385 C C . TYR A 1 172 ? 15.109 -11.644 -6.568 1.00 86.81 172 TYR A C 1
ATOM 1387 O O . TYR A 1 172 ? 14.698 -11.573 -7.727 1.00 86.81 172 TYR A O 1
ATOM 1395 N N . SER A 1 173 ? 14.301 -11.442 -5.524 1.00 85.69 173 SER A N 1
ATOM 1396 C CA . SER A 1 173 ? 12.868 -11.177 -5.670 1.00 85.69 173 SER A CA 1
ATOM 1397 C C . SER A 1 173 ? 12.590 -9.842 -6.359 1.00 85.69 173 SER A C 1
ATOM 1399 O O . SER A 1 173 ? 11.567 -9.726 -7.027 1.00 85.69 173 SER A O 1
ATOM 1401 N N . ASN A 1 174 ? 13.488 -8.857 -6.243 1.00 89.31 174 ASN A N 1
ATOM 1402 C CA . ASN A 1 174 ? 13.336 -7.567 -6.914 1.00 89.31 174 ASN A CA 1
ATOM 1403 C C . ASN A 1 174 ? 13.392 -7.690 -8.436 1.00 89.31 174 ASN A C 1
ATOM 1405 O O . ASN A 1 174 ? 12.618 -7.032 -9.125 1.00 89.31 174 ASN A O 1
ATOM 1409 N N . ILE A 1 175 ? 14.274 -8.548 -8.959 1.00 90.19 175 ILE A N 1
ATOM 1410 C CA . ILE A 1 175 ? 14.361 -8.798 -10.401 1.00 90.19 175 ILE A CA 1
ATOM 1411 C C . ILE A 1 175 ? 13.032 -9.384 -10.876 1.00 90.19 175 ILE A C 1
ATOM 1413 O O . ILE A 1 175 ? 12.385 -8.825 -11.757 1.00 90.19 175 ILE A O 1
ATOM 1417 N N . LYS A 1 176 ? 12.557 -10.455 -10.231 1.00 89.94 176 LYS A N 1
ATOM 1418 C CA . LYS A 1 176 ? 11.267 -11.071 -10.575 1.00 89.94 176 LYS A CA 1
ATOM 1419 C C . LYS A 1 176 ? 10.112 -10.058 -10.524 1.00 89.94 176 LYS A C 1
ATOM 1421 O O . LYS A 1 176 ? 9.333 -9.973 -11.469 1.00 89.94 176 LYS A O 1
ATOM 1426 N N . ALA A 1 177 ? 10.051 -9.270 -9.453 1.00 88.38 177 ALA A N 1
ATOM 1427 C CA . ALA A 1 177 ? 9.065 -8.216 -9.244 1.00 88.38 177 ALA A CA 1
ATOM 1428 C C . ALA A 1 177 ? 9.070 -7.162 -10.371 1.00 88.38 177 ALA A C 1
ATOM 1430 O O . ALA A 1 177 ? 8.005 -6.767 -10.848 1.00 88.38 177 ALA A O 1
ATOM 1431 N N . LEU A 1 178 ? 10.250 -6.745 -10.842 1.00 90.81 178 LEU A N 1
ATOM 1432 C CA . LEU A 1 178 ? 10.391 -5.811 -11.961 1.00 90.81 178 LEU A CA 1
ATOM 1433 C C . LEU A 1 178 ? 9.802 -6.386 -13.256 1.00 90.81 178 LEU A C 1
ATOM 1435 O O . LEU A 1 178 ? 8.971 -5.739 -13.893 1.00 90.81 178 LEU A O 1
ATOM 1439 N N . HIS A 1 179 ? 10.186 -7.613 -13.618 1.00 91.81 179 HIS A N 1
ATOM 1440 C CA . HIS A 1 179 ? 9.676 -8.280 -14.821 1.00 91.81 179 HIS A CA 1
ATOM 1441 C C . HIS A 1 179 ? 8.152 -8.447 -14.771 1.00 91.81 179 HIS A C 1
ATOM 1443 O O . HIS A 1 179 ? 7.452 -8.125 -15.731 1.00 91.81 179 HIS A O 1
ATOM 1449 N N . GLU A 1 180 ? 7.618 -8.908 -13.638 1.00 89.25 180 GLU A N 1
ATOM 1450 C CA . GLU A 1 180 ? 6.174 -9.054 -13.446 1.00 89.25 180 GLU A CA 1
ATOM 1451 C C . GLU A 1 180 ? 5.446 -7.718 -13.588 1.00 89.25 180 GLU A C 1
ATOM 1453 O O . GLU A 1 180 ? 4.427 -7.666 -14.275 1.00 89.25 180 GLU A O 1
ATOM 1458 N N . THR A 1 181 ? 5.992 -6.643 -13.014 1.00 89.94 181 THR A N 1
ATOM 1459 C CA . THR A 1 181 ? 5.421 -5.292 -13.112 1.00 89.94 181 THR A CA 1
ATOM 1460 C C . THR A 1 181 ? 5.326 -4.838 -14.563 1.00 89.94 181 THR A C 1
ATOM 1462 O O . THR A 1 181 ? 4.240 -4.464 -15.006 1.00 89.94 181 THR A O 1
ATOM 1465 N N . ILE A 1 182 ? 6.410 -4.953 -15.338 1.00 92.25 182 ILE A N 1
ATOM 1466 C CA . ILE A 1 182 ? 6.421 -4.555 -16.755 1.00 92.25 182 ILE A CA 1
ATOM 1467 C C . ILE A 1 182 ? 5.373 -5.347 -17.551 1.00 92.25 182 ILE A C 1
ATOM 1469 O O . ILE A 1 182 ? 4.596 -4.754 -18.300 1.00 92.25 182 ILE A O 1
ATOM 1473 N N . ARG A 1 183 ? 5.257 -6.666 -17.325 1.00 90.25 183 ARG A N 1
ATOM 1474 C CA . ARG A 1 183 ? 4.232 -7.512 -17.972 1.00 90.25 183 ARG A CA 1
ATOM 1475 C C . ARG A 1 183 ? 2.799 -7.090 -17.652 1.00 90.25 183 ARG A C 1
ATOM 1477 O O . ARG A 1 183 ? 1.876 -7.429 -18.398 1.00 90.25 183 ARG A O 1
ATOM 1484 N N . THR A 1 184 ? 2.572 -6.424 -16.520 1.00 88.12 184 THR A N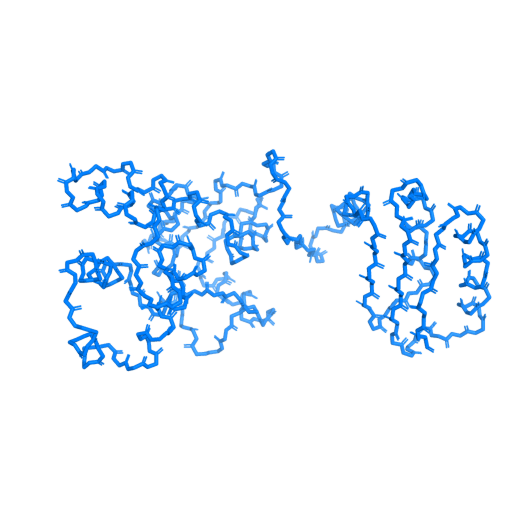 1
ATOM 1485 C CA . THR A 1 184 ? 1.229 -5.979 -16.119 1.00 88.12 184 THR A CA 1
ATOM 1486 C C . THR A 1 184 ? 0.801 -4.676 -16.764 1.00 88.12 184 THR A C 1
ATOM 1488 O O . THR A 1 184 ? -0.402 -4.438 -16.863 1.00 88.12 184 THR A O 1
ATOM 1491 N N . CYS A 1 185 ? 1.748 -3.859 -17.228 1.00 89.31 185 CYS A N 1
ATOM 1492 C CA . CYS A 1 185 ? 1.444 -2.576 -17.836 1.00 89.31 185 CYS A CA 1
ATOM 1493 C C . CYS A 1 185 ? 0.540 -2.757 -19.064 1.00 89.31 185 CYS A C 1
ATOM 1495 O O . CYS A 1 185 ? 0.627 -3.746 -19.800 1.00 89.31 185 CYS A O 1
ATOM 1497 N N . ARG A 1 186 ? -0.356 -1.794 -19.279 1.00 90.44 186 ARG A N 1
ATOM 1498 C CA . ARG A 1 186 ? -1.300 -1.752 -20.402 1.00 90.44 186 ARG A CA 1
ATOM 1499 C C . ARG A 1 186 ? -1.298 -0.346 -20.979 1.00 90.44 186 ARG A C 1
ATOM 1501 O O . ARG A 1 186 ? -1.300 0.609 -20.209 1.00 90.44 186 ARG A O 1
ATOM 1508 N N . ARG A 1 187 ? -1.342 -0.225 -22.310 1.00 92.31 187 ARG A N 1
ATOM 1509 C CA . ARG A 1 187 ? -1.366 1.027 -23.092 1.00 92.31 187 ARG A CA 1
ATOM 1510 C C . ARG A 1 187 ? -0.123 1.908 -22.966 1.00 92.31 187 ARG A C 1
ATOM 1512 O O . ARG A 1 187 ? 0.411 2.343 -23.980 1.00 92.31 187 ARG A O 1
ATOM 1519 N N . PHE A 1 188 ? 0.373 2.170 -21.762 1.00 91.94 188 PHE A N 1
ATOM 1520 C CA . PHE A 1 188 ? 1.552 3.000 -21.547 1.00 91.94 188 PHE A CA 1
ATOM 1521 C C . PHE A 1 188 ? 2.469 2.457 -20.445 1.00 91.94 188 PHE A C 1
ATOM 1523 O O . PHE A 1 188 ? 2.015 1.835 -19.485 1.00 91.94 188 PHE A O 1
ATOM 1530 N N . LEU A 1 189 ? 3.768 2.734 -20.580 1.00 92.69 189 LEU A N 1
ATOM 1531 C CA . LEU A 1 189 ? 4.776 2.564 -19.533 1.00 92.69 189 LEU A CA 1
ATOM 1532 C C . LEU A 1 189 ? 5.579 3.854 -19.391 1.00 92.69 189 LEU A C 1
ATOM 1534 O O . LEU A 1 189 ? 6.199 4.311 -20.354 1.00 92.69 189 LEU A O 1
ATOM 1538 N N . TRP A 1 190 ? 5.590 4.430 -18.191 1.00 92.69 190 TRP A N 1
ATOM 1539 C CA . TRP A 1 190 ? 6.447 5.563 -17.846 1.00 92.69 190 TRP A CA 1
ATOM 1540 C C . TRP A 1 190 ? 7.462 5.124 -16.797 1.00 92.69 190 TRP A C 1
ATOM 1542 O O . TRP A 1 190 ? 7.085 4.636 -15.735 1.00 92.69 190 TRP A O 1
ATOM 1552 N N . TRP A 1 191 ? 8.744 5.307 -17.095 1.00 91.75 191 TRP A N 1
ATOM 1553 C CA . TRP A 1 191 ? 9.843 5.012 -16.184 1.00 91.75 191 TRP A CA 1
ATOM 1554 C C . TRP A 1 191 ? 10.587 6.300 -15.870 1.00 91.75 191 TRP A C 1
ATOM 1556 O O . TRP A 1 191 ? 11.110 6.955 -16.773 1.00 91.75 191 TRP A O 1
ATOM 1566 N N . PHE A 1 192 ? 10.670 6.633 -14.587 1.00 90.94 192 PHE A N 1
ATOM 1567 C CA . PHE A 1 192 ? 11.514 7.708 -14.087 1.00 90.94 192 PHE A CA 1
ATOM 1568 C C . PHE A 1 192 ? 12.594 7.135 -13.172 1.00 90.94 192 PHE A C 1
ATOM 1570 O O . PHE A 1 192 ? 12.272 6.527 -12.155 1.00 90.94 192 PHE A O 1
ATOM 1577 N N . ASP A 1 193 ? 13.865 7.303 -13.537 1.00 89.31 193 ASP A N 1
ATOM 1578 C CA . ASP A 1 193 ? 14.988 6.822 -12.730 1.00 89.31 193 ASP A CA 1
ATOM 1579 C C . ASP A 1 193 ? 16.244 7.670 -12.960 1.00 89.31 193 ASP A C 1
ATOM 1581 O O . ASP A 1 193 ? 16.815 7.725 -14.050 1.00 89.31 193 ASP A O 1
ATOM 1585 N N . LYS A 1 194 ? 16.717 8.323 -11.894 1.00 89.69 194 LYS A N 1
ATOM 1586 C CA . LYS A 1 194 ? 17.926 9.160 -11.910 1.00 89.69 194 LYS A CA 1
ATOM 1587 C C . LYS A 1 194 ? 19.174 8.389 -12.362 1.00 89.69 194 LYS A C 1
ATOM 1589 O O . LYS A 1 194 ? 20.089 8.987 -12.927 1.00 89.69 194 LYS A O 1
ATOM 1594 N N . HIS A 1 195 ? 19.211 7.089 -12.097 1.00 90.25 195 HIS A N 1
ATOM 1595 C CA . HIS A 1 195 ? 20.322 6.192 -12.374 1.00 90.25 195 HIS A CA 1
ATOM 1596 C C . HIS A 1 195 ? 19.961 5.147 -13.436 1.00 90.25 195 HIS A C 1
ATOM 1598 O O . HIS A 1 195 ? 20.605 4.096 -13.507 1.00 90.25 195 HIS A O 1
ATOM 1604 N N . PHE A 1 196 ? 18.990 5.444 -14.308 1.00 90.44 196 PHE A N 1
ATOM 1605 C CA . PHE A 1 196 ? 18.664 4.568 -15.426 1.00 90.44 196 PHE A CA 1
ATOM 1606 C C . PHE A 1 196 ? 19.918 4.298 -16.267 1.00 90.44 196 PHE A C 1
ATOM 1608 O O . PHE A 1 196 ? 20.735 5.185 -16.506 1.00 90.44 196 PHE A O 1
ATOM 1615 N N . SER A 1 197 ? 20.117 3.052 -16.682 1.00 90.19 197 SER A N 1
ATOM 1616 C CA . SER A 1 197 ? 21.301 2.634 -17.438 1.00 90.19 197 SER A CA 1
ATOM 1617 C C . SER A 1 197 ? 20.909 1.664 -18.543 1.00 90.19 197 SER A C 1
ATOM 1619 O O . SER A 1 197 ? 19.756 1.245 -18.634 1.00 90.19 197 SER A O 1
ATOM 1621 N N . THR A 1 198 ? 21.869 1.260 -19.376 1.00 89.38 198 THR A N 1
ATOM 1622 C CA . THR A 1 198 ? 21.626 0.300 -20.466 1.00 89.38 198 THR A CA 1
ATOM 1623 C C . THR A 1 198 ? 21.045 -1.024 -19.965 1.00 89.38 198 THR A C 1
ATOM 1625 O O . THR A 1 198 ? 20.228 -1.625 -20.653 1.00 89.38 198 THR A O 1
ATOM 1628 N N . LYS A 1 199 ? 21.374 -1.437 -18.733 1.00 89.44 199 LYS A N 1
ATOM 1629 C CA . LYS A 1 199 ? 20.794 -2.628 -18.089 1.00 89.44 199 LYS A CA 1
ATOM 1630 C C . LYS A 1 199 ? 19.283 -2.522 -17.868 1.00 89.44 199 LYS A C 1
ATOM 1632 O O . LYS A 1 199 ? 18.610 -3.541 -17.822 1.00 89.44 199 LYS A O 1
ATOM 1637 N N . GLY A 1 200 ? 18.742 -1.309 -17.743 1.00 89.31 200 GLY A N 1
ATOM 1638 C CA . GLY A 1 200 ? 17.301 -1.081 -17.621 1.00 89.31 200 GLY A CA 1
ATOM 1639 C C . GLY A 1 200 ? 16.535 -1.299 -18.930 1.00 89.31 200 GLY A C 1
ATOM 1640 O O . GLY A 1 200 ? 15.331 -1.529 -18.893 1.00 89.31 200 GLY A O 1
ATOM 1641 N N . LEU A 1 201 ? 17.217 -1.272 -20.083 1.00 92.38 201 LEU A N 1
ATOM 1642 C CA . LEU A 1 201 ? 16.595 -1.513 -21.391 1.00 92.38 201 LEU A CA 1
ATOM 1643 C C . LEU A 1 201 ? 16.279 -2.996 -21.624 1.00 92.38 201 LEU A C 1
ATOM 1645 O O . LEU A 1 201 ? 15.285 -3.307 -22.267 1.00 92.38 201 LEU A O 1
ATOM 1649 N N . GLU A 1 202 ? 17.089 -3.904 -21.081 1.00 92.94 202 GLU A N 1
ATOM 1650 C CA . GLU A 1 202 ? 16.938 -5.355 -21.251 1.00 92.94 202 GLU A CA 1
ATOM 1651 C C . GLU A 1 202 ? 15.593 -5.914 -20.737 1.00 92.94 202 GLU A C 1
ATOM 1653 O O . GLU A 1 202 ? 14.897 -6.594 -21.495 1.00 92.94 202 GLU A O 1
ATOM 1658 N N . PRO A 1 203 ? 15.140 -5.626 -19.499 1.00 93.38 203 PRO A N 1
ATOM 1659 C CA . PRO A 1 203 ? 13.826 -6.093 -19.061 1.00 93.38 203 PRO A CA 1
ATOM 1660 C C . PRO A 1 203 ? 12.695 -5.465 -19.889 1.00 93.38 203 PRO A C 1
ATOM 1662 O O . PRO A 1 203 ? 11.681 -6.113 -20.126 1.00 93.38 203 PRO A O 1
ATOM 1665 N N . LEU A 1 204 ? 12.868 -4.240 -20.398 1.00 93.94 204 LEU A N 1
ATOM 1666 C CA . LEU A 1 204 ? 11.881 -3.616 -21.281 1.00 93.94 204 LEU A CA 1
ATOM 1667 C C . LEU A 1 204 ? 11.811 -4.321 -22.640 1.00 93.94 204 LEU A C 1
ATOM 1669 O O . LEU A 1 204 ? 10.717 -4.622 -23.109 1.00 93.94 204 LEU A O 1
ATOM 1673 N N . SER A 1 205 ? 12.948 -4.636 -23.263 1.00 92.38 205 SER A N 1
ATOM 1674 C CA . SER A 1 205 ? 12.963 -5.329 -24.556 1.00 92.38 205 SER A CA 1
ATOM 1675 C C . SER A 1 205 ? 12.381 -6.737 -24.468 1.00 92.38 205 SER A C 1
ATOM 1677 O O . SER A 1 205 ? 11.746 -7.197 -25.420 1.00 92.38 205 SER A O 1
ATOM 1679 N N . ASN A 1 206 ? 12.575 -7.411 -23.334 1.00 92.88 206 ASN A N 1
ATOM 1680 C CA . ASN A 1 206 ? 12.119 -8.783 -23.134 1.00 92.88 206 ASN A CA 1
ATOM 1681 C C . ASN A 1 206 ? 10.625 -8.863 -22.801 1.00 92.88 206 ASN A C 1
ATOM 1683 O O . ASN A 1 206 ? 9.951 -9.778 -23.265 1.00 92.88 206 ASN A O 1
ATOM 1687 N N . GLU A 1 207 ? 10.102 -7.913 -22.022 1.00 94.56 207 GLU A N 1
ATOM 1688 C CA . GLU A 1 207 ? 8.753 -8.022 -21.453 1.00 94.56 207 GLU A CA 1
ATOM 1689 C C . GLU A 1 207 ? 7.687 -7.175 -22.161 1.00 94.56 207 GLU A C 1
ATOM 1691 O O . GLU A 1 207 ? 6.492 -7.445 -22.013 1.00 94.56 207 GLU A O 1
ATOM 1696 N N . LEU A 1 208 ? 8.075 -6.154 -22.933 1.00 92.25 208 LEU A N 1
ATOM 1697 C CA . LEU A 1 208 ? 7.111 -5.305 -23.633 1.00 92.25 208 LEU A CA 1
ATOM 1698 C C . LEU A 1 208 ? 6.498 -6.007 -24.847 1.00 92.25 208 LEU A C 1
ATOM 1700 O O . LEU A 1 208 ? 7.188 -6.405 -25.790 1.00 92.25 208 LEU A O 1
ATOM 1704 N N . ASN A 1 209 ? 5.167 -6.058 -24.850 1.00 90.69 209 ASN A N 1
ATOM 1705 C CA . ASN A 1 209 ? 4.356 -6.577 -25.943 1.00 90.69 209 ASN A CA 1
ATOM 1706 C C . ASN A 1 209 ? 3.653 -5.424 -26.678 1.00 90.69 209 ASN A C 1
ATOM 1708 O O . ASN A 1 209 ? 2.789 -4.758 -26.105 1.00 90.69 209 ASN A O 1
ATOM 1712 N N . GLY A 1 210 ? 3.994 -5.225 -27.953 1.00 89.81 210 GLY A N 1
ATOM 1713 C CA . GLY A 1 210 ? 3.439 -4.160 -28.795 1.00 89.81 210 GLY A CA 1
ATOM 1714 C C . GLY A 1 210 ? 1.953 -4.301 -29.138 1.00 89.81 210 GLY A C 1
ATOM 1715 O O . GLY A 1 210 ? 1.328 -3.330 -29.535 1.00 89.81 210 GLY A O 1
ATOM 1716 N N . ASN A 1 211 ? 1.347 -5.471 -28.909 1.00 92.69 211 ASN A N 1
ATOM 1717 C CA . ASN A 1 211 ? -0.109 -5.638 -29.014 1.00 92.69 211 ASN A CA 1
ATOM 1718 C C . ASN A 1 211 ? -0.862 -5.095 -27.785 1.00 92.69 211 ASN A C 1
ATOM 1720 O O . ASN A 1 211 ? -2.090 -5.071 -27.769 1.00 92.69 211 ASN A O 1
ATOM 1724 N N . ILE A 1 212 ? -0.138 -4.762 -26.712 1.00 92.50 212 ILE A N 1
ATOM 1725 C CA . ILE A 1 212 ? -0.695 -4.417 -25.398 1.00 92.50 212 ILE A CA 1
ATOM 1726 C C . ILE A 1 212 ? -0.269 -3.009 -24.958 1.00 92.50 212 ILE A C 1
ATOM 1728 O O . ILE A 1 212 ? -1.010 -2.324 -24.246 1.00 92.50 212 ILE A O 1
ATOM 1732 N N . ILE A 1 213 ? 0.946 -2.602 -25.322 1.00 93.12 213 ILE A N 1
ATOM 1733 C CA . ILE A 1 213 ? 1.535 -1.308 -24.991 1.00 93.12 213 ILE A CA 1
ATOM 1734 C C . ILE A 1 213 ? 1.602 -0.466 -26.257 1.00 93.12 213 ILE A C 1
ATOM 1736 O O . ILE A 1 213 ? 2.236 -0.859 -27.226 1.00 93.12 213 ILE A O 1
ATOM 1740 N N . ASP A 1 214 ? 1.023 0.727 -26.193 1.00 92.38 214 ASP A N 1
ATOM 1741 C CA . ASP A 1 214 ? 1.028 1.693 -27.287 1.00 92.38 214 ASP A CA 1
ATOM 1742 C C . ASP A 1 214 ? 2.197 2.675 -27.150 1.00 92.38 214 ASP A C 1
ATOM 1744 O O . ASP A 1 214 ? 2.696 3.192 -28.145 1.00 92.38 214 ASP A O 1
ATOM 1748 N N . ASN A 1 215 ? 2.599 2.997 -25.912 1.00 91.50 215 ASN A N 1
ATOM 1749 C CA . ASN A 1 215 ? 3.535 4.085 -25.632 1.00 91.50 215 ASN A CA 1
ATOM 1750 C C . ASN A 1 215 ? 4.535 3.764 -24.517 1.00 91.50 215 ASN A C 1
ATOM 1752 O O . ASN A 1 215 ? 4.163 3.276 -23.449 1.00 91.50 215 ASN A O 1
ATOM 1756 N N . ILE A 1 216 ? 5.789 4.176 -24.703 1.00 92.62 216 ILE A N 1
ATOM 1757 C CA . ILE A 1 216 ? 6.810 4.171 -23.653 1.00 92.62 216 ILE A CA 1
ATOM 1758 C C . ILE A 1 216 ? 7.435 5.559 -23.468 1.00 92.62 216 ILE A C 1
ATOM 1760 O O . ILE A 1 216 ? 7.753 6.262 -24.432 1.00 92.62 216 ILE A O 1
ATOM 1764 N N . ARG A 1 217 ? 7.631 5.958 -22.207 1.00 91.81 217 ARG A N 1
ATOM 1765 C CA . ARG A 1 217 ? 8.412 7.143 -21.831 1.00 91.81 217 ARG A CA 1
ATOM 1766 C C . ARG A 1 217 ? 9.464 6.762 -20.803 1.00 91.81 217 ARG A C 1
ATOM 1768 O O . ARG A 1 217 ? 9.132 6.216 -19.757 1.00 91.81 217 ARG A O 1
ATOM 1775 N N . LEU A 1 218 ? 10.718 7.075 -21.106 1.00 91.56 218 LEU A N 1
ATOM 1776 C CA . LEU A 1 218 ? 11.860 6.835 -20.230 1.00 91.56 218 LEU A CA 1
ATOM 1777 C C . LEU A 1 218 ? 12.494 8.189 -19.918 1.00 91.56 218 LEU A C 1
ATOM 1779 O O . LEU A 1 218 ? 12.928 8.875 -20.842 1.00 91.56 218 LEU A O 1
ATOM 1783 N N . LEU A 1 219 ? 12.515 8.564 -18.642 1.00 88.69 219 LEU A N 1
ATOM 1784 C CA . LEU A 1 219 ? 13.147 9.779 -18.142 1.00 88.69 219 LEU A CA 1
ATOM 1785 C C . LEU A 1 219 ? 14.294 9.379 -17.208 1.00 88.69 219 LEU A C 1
ATOM 1787 O O . LEU A 1 219 ? 14.072 8.813 -16.135 1.00 88.69 219 LEU A O 1
ATOM 1791 N N . SER A 1 220 ? 15.520 9.656 -17.652 1.00 86.69 220 SER A N 1
ATOM 1792 C CA . SER A 1 220 ? 16.757 9.331 -16.939 1.00 86.69 220 SER A CA 1
ATOM 1793 C C . SER A 1 220 ? 17.400 10.583 -16.357 1.00 86.69 220 SER A C 1
ATOM 1795 O O . SER A 1 220 ? 17.321 11.658 -16.944 1.00 86.69 220 SER A O 1
ATOM 1797 N N . GLY A 1 221 ? 18.119 10.440 -15.246 1.00 85.62 221 GLY A N 1
ATOM 1798 C CA . GLY A 1 221 ? 19.097 11.450 -14.842 1.00 85.62 221 GLY A CA 1
ATOM 1799 C C . GLY A 1 221 ? 20.333 11.448 -15.751 1.00 85.62 221 GLY A C 1
ATOM 1800 O O . GLY A 1 221 ? 20.592 10.485 -16.475 1.00 85.62 221 GLY A O 1
ATOM 1801 N N . ILE A 1 222 ? 21.139 12.510 -15.671 1.00 86.06 222 ILE A N 1
ATOM 1802 C CA . ILE A 1 222 ? 22.354 12.688 -16.490 1.00 86.06 222 ILE A CA 1
ATOM 1803 C C . ILE A 1 222 ? 23.511 11.751 -16.121 1.00 86.06 222 ILE A C 1
ATOM 1805 O O . ILE A 1 222 ? 24.457 11.614 -16.890 1.00 86.06 222 ILE A O 1
ATOM 1809 N N . ALA A 1 223 ? 23.441 11.094 -14.959 1.00 85.50 223 ALA A N 1
ATOM 1810 C CA . ALA A 1 223 ? 24.561 10.359 -14.368 1.00 85.50 223 ALA A CA 1
ATOM 1811 C C . ALA A 1 223 ? 25.107 9.231 -15.263 1.00 85.50 223 ALA A C 1
ATOM 1813 O O . ALA A 1 223 ? 26.303 8.963 -15.244 1.00 85.50 223 ALA A O 1
ATOM 1814 N N . ASN A 1 224 ? 24.241 8.598 -16.059 1.00 84.69 224 ASN A N 1
ATOM 1815 C CA . ASN A 1 224 ? 24.584 7.449 -16.900 1.00 84.69 224 ASN A CA 1
ATOM 1816 C C . ASN A 1 224 ? 24.440 7.731 -18.407 1.00 84.69 224 ASN A C 1
ATOM 1818 O O . ASN A 1 224 ? 24.520 6.806 -19.219 1.00 84.69 224 ASN A O 1
ATOM 1822 N N . ILE A 1 225 ? 24.223 8.992 -18.801 1.00 86.38 225 ILE A N 1
ATOM 1823 C CA . ILE A 1 225 ? 24.049 9.369 -20.207 1.00 86.38 225 ILE A CA 1
ATOM 1824 C C . ILE A 1 225 ? 25.428 9.560 -20.843 1.00 86.38 225 ILE A C 1
ATOM 1826 O O . ILE A 1 225 ? 26.023 10.631 -20.777 1.00 86.38 225 ILE A O 1
ATOM 1830 N N . ASN A 1 226 ? 25.919 8.512 -21.499 1.00 89.50 226 ASN A N 1
ATOM 1831 C CA . ASN A 1 226 ? 27.117 8.542 -22.339 1.00 89.50 226 ASN A CA 1
ATOM 1832 C C . ASN A 1 226 ? 26.793 8.083 -23.772 1.00 89.50 226 ASN A C 1
ATOM 1834 O O . ASN A 1 226 ? 25.676 7.644 -24.056 1.00 89.50 226 ASN A O 1
ATOM 1838 N N . ASP A 1 227 ? 27.765 8.167 -24.681 1.00 91.06 227 ASP A N 1
ATOM 1839 C CA . ASP A 1 227 ? 27.562 7.795 -26.090 1.00 91.06 227 ASP A CA 1
ATOM 1840 C C . ASP A 1 227 ? 27.133 6.334 -26.257 1.00 91.06 227 ASP A C 1
ATOM 1842 O O . ASP A 1 227 ? 26.286 6.019 -27.093 1.00 91.06 227 ASP A O 1
ATOM 1846 N N . LYS A 1 228 ? 27.642 5.437 -25.404 1.00 90.31 228 LYS A N 1
ATOM 1847 C CA . LYS A 1 228 ? 27.222 4.033 -25.386 1.00 90.31 228 LYS A CA 1
ATOM 1848 C C . LYS A 1 228 ? 25.733 3.903 -25.058 1.00 90.31 228 LYS A C 1
ATOM 1850 O O . LYS A 1 228 ? 25.012 3.238 -25.796 1.00 90.31 228 LYS A O 1
ATOM 1855 N N . PHE A 1 229 ? 25.265 4.562 -23.997 1.00 90.75 229 PHE A N 1
ATOM 1856 C CA . PHE A 1 229 ? 23.852 4.574 -23.623 1.00 90.75 229 PHE A CA 1
ATOM 1857 C C . PHE A 1 229 ? 22.988 5.169 -24.735 1.00 90.75 229 PHE A C 1
ATOM 1859 O O . PHE A 1 229 ? 21.967 4.582 -25.074 1.00 90.75 229 PHE A O 1
ATOM 1866 N N . ARG A 1 230 ? 23.408 6.281 -25.354 1.00 90.25 230 ARG A N 1
ATOM 1867 C CA . ARG A 1 230 ? 22.682 6.897 -26.479 1.00 90.25 230 ARG A CA 1
ATOM 1868 C C . ARG A 1 230 ? 22.537 5.932 -27.657 1.00 90.25 230 ARG A C 1
ATOM 1870 O O . ARG A 1 230 ? 21.445 5.813 -28.207 1.00 90.25 230 ARG A O 1
ATOM 1877 N N . ASN A 1 231 ? 23.599 5.211 -28.005 1.00 92.62 231 ASN A N 1
ATOM 1878 C CA . ASN A 1 231 ? 23.580 4.234 -29.093 1.00 92.62 231 ASN A CA 1
ATOM 1879 C C . ASN A 1 231 ? 22.695 3.019 -28.770 1.00 92.62 231 ASN A C 1
ATOM 1881 O O . ASN A 1 231 ? 21.904 2.592 -29.612 1.00 92.62 231 ASN A O 1
ATOM 1885 N N . ASP A 1 232 ? 22.784 2.475 -27.554 1.00 92.81 232 ASP A N 1
ATOM 1886 C CA . ASP A 1 232 ? 21.919 1.377 -27.093 1.00 92.81 232 ASP A CA 1
ATOM 1887 C C . ASP A 1 232 ? 20.452 1.804 -27.076 1.00 92.81 232 ASP A C 1
ATOM 1889 O O . ASP A 1 232 ? 19.585 1.092 -27.581 1.00 92.81 232 ASP A O 1
ATOM 1893 N N . PHE A 1 233 ? 20.192 3.013 -26.587 1.00 92.38 233 PHE A N 1
ATOM 1894 C CA . PHE A 1 233 ? 18.869 3.605 -26.571 1.00 92.38 233 PHE A CA 1
ATOM 1895 C C . PHE A 1 233 ? 18.301 3.747 -27.990 1.00 92.38 233 PHE A C 1
ATOM 1897 O O . PHE A 1 233 ? 17.166 3.358 -28.236 1.00 92.38 233 PHE A O 1
ATOM 1904 N N . GLN A 1 234 ? 19.074 4.267 -28.949 1.00 92.31 234 GLN A N 1
ATOM 1905 C CA . GLN A 1 234 ? 18.622 4.402 -30.341 1.00 92.31 234 GLN A CA 1
ATOM 1906 C C . GLN A 1 234 ? 18.303 3.051 -30.992 1.00 92.31 234 GLN A C 1
ATOM 1908 O O . GLN A 1 234 ? 17.377 2.958 -31.800 1.00 92.31 234 GLN A O 1
ATOM 1913 N N . ARG A 1 235 ? 19.065 1.999 -30.665 1.00 93.94 235 ARG A N 1
ATOM 1914 C CA . ARG A 1 235 ? 18.780 0.635 -31.134 1.00 93.94 235 ARG A CA 1
ATOM 1915 C C . ARG A 1 235 ? 17.479 0.109 -30.539 1.00 93.94 235 ARG A C 1
ATOM 1917 O O . ARG A 1 235 ? 16.630 -0.359 -31.293 1.00 93.94 235 ARG A O 1
ATOM 1924 N N . PHE A 1 236 ? 17.311 0.266 -29.228 1.00 94.25 236 PHE A N 1
ATOM 1925 C CA . PHE A 1 236 ? 16.083 -0.076 -28.517 1.00 94.25 236 PHE A CA 1
ATOM 1926 C C . PHE A 1 236 ? 14.865 0.665 -29.092 1.00 94.25 236 PHE A C 1
ATOM 1928 O O . PHE A 1 236 ? 13.848 0.045 -29.377 1.00 94.25 236 PHE A O 1
ATOM 1935 N N . ASP A 1 237 ? 14.980 1.969 -29.345 1.00 92.31 237 ASP A N 1
ATOM 1936 C CA . ASP A 1 237 ? 13.899 2.806 -29.884 1.00 92.31 237 ASP A CA 1
ATOM 1937 C C . ASP A 1 237 ? 13.427 2.314 -31.259 1.00 92.31 237 ASP A C 1
ATOM 1939 O O . ASP A 1 237 ? 12.241 2.085 -31.490 1.00 92.31 237 ASP A O 1
ATOM 1943 N N . LYS A 1 238 ? 14.375 2.035 -32.163 1.00 93.88 238 LYS A N 1
ATOM 1944 C CA . LYS A 1 238 ? 14.073 1.454 -33.480 1.00 93.88 238 LYS A CA 1
ATOM 1945 C C . LYS A 1 238 ? 13.370 0.103 -33.370 1.00 93.88 238 LYS A C 1
ATOM 1947 O O . LYS A 1 238 ? 12.516 -0.207 -34.198 1.00 93.88 238 LYS A O 1
ATOM 1952 N N . GLU A 1 239 ? 13.741 -0.713 -32.390 1.00 94.12 239 GLU A N 1
ATOM 1953 C CA . GLU A 1 239 ? 13.101 -2.001 -32.147 1.00 94.12 239 GLU A CA 1
ATOM 1954 C C . GLU A 1 239 ? 11.671 -1.839 -31.616 1.00 94.12 239 GLU A C 1
ATOM 1956 O O . GLU A 1 239 ? 10.760 -2.487 -32.128 1.00 94.12 239 GLU A O 1
ATOM 1961 N N . MET A 1 240 ? 11.448 -0.938 -30.657 1.00 93.88 240 MET A N 1
ATOM 1962 C CA . MET A 1 240 ? 10.117 -0.651 -30.111 1.00 93.88 240 MET A CA 1
ATOM 1963 C C . MET A 1 240 ? 9.170 -0.091 -31.179 1.00 93.88 240 MET A C 1
ATOM 1965 O O . MET A 1 240 ? 8.043 -0.570 -31.299 1.00 93.88 240 MET A O 1
ATOM 1969 N N . LEU A 1 241 ? 9.648 0.821 -32.032 1.00 92.94 241 LEU A N 1
ATOM 1970 C CA . LEU A 1 241 ? 8.871 1.348 -33.160 1.00 92.94 241 LEU A CA 1
ATOM 1971 C C . LEU A 1 241 ? 8.457 0.243 -34.141 1.00 92.94 241 LEU A C 1
ATOM 1973 O O . LEU A 1 241 ? 7.313 0.212 -34.587 1.00 92.94 241 LEU A O 1
ATOM 1977 N N . LYS A 1 242 ? 9.349 -0.713 -34.439 1.00 94.19 242 LYS A N 1
ATOM 1978 C CA . LYS A 1 242 ? 9.012 -1.885 -35.271 1.00 94.19 242 LYS A CA 1
ATOM 1979 C C . LYS A 1 242 ? 7.962 -2.791 -34.628 1.00 94.19 242 LYS A C 1
ATOM 1981 O O . LYS A 1 242 ? 7.227 -3.458 -35.348 1.00 94.19 242 LYS A O 1
ATOM 1986 N N . ARG A 1 243 ? 7.890 -2.819 -33.295 1.00 92.56 243 ARG A N 1
ATOM 1987 C CA . ARG A 1 243 ? 6.857 -3.537 -32.534 1.00 92.56 243 ARG A CA 1
ATOM 1988 C C . ARG A 1 243 ? 5.543 -2.749 -32.421 1.00 92.56 243 ARG A C 1
ATOM 1990 O O . ARG A 1 243 ? 4.617 -3.255 -31.805 1.00 92.56 243 ARG A O 1
ATOM 1997 N N . GLY A 1 244 ? 5.450 -1.542 -32.989 1.00 92.31 244 GLY A N 1
ATOM 1998 C CA . GLY A 1 244 ? 4.261 -0.685 -32.902 1.00 92.31 244 GLY A CA 1
ATOM 1999 C C . GLY A 1 244 ? 4.168 0.146 -31.618 1.00 92.31 244 GLY A C 1
ATOM 2000 O O . GLY A 1 244 ? 3.129 0.744 -31.357 1.00 92.31 244 GLY A O 1
ATOM 2001 N N . ILE A 1 245 ? 5.241 0.208 -30.824 1.00 92.00 245 ILE A N 1
ATOM 2002 C CA . ILE A 1 245 ? 5.286 0.968 -29.572 1.00 92.00 245 ILE A CA 1
ATOM 2003 C C . ILE A 1 245 ? 5.849 2.361 -29.863 1.00 92.00 245 ILE A C 1
ATOM 2005 O O . ILE A 1 245 ? 7.014 2.510 -30.237 1.00 92.00 245 ILE A O 1
ATOM 2009 N N . ASN A 1 246 ? 5.033 3.392 -29.655 1.00 87.31 246 ASN A N 1
ATOM 2010 C CA . ASN A 1 246 ? 5.413 4.786 -29.847 1.00 87.31 246 ASN A CA 1
ATOM 2011 C C . ASN A 1 246 ? 6.239 5.320 -28.673 1.00 87.31 246 ASN A C 1
ATOM 2013 O O . ASN A 1 246 ? 6.059 4.946 -27.510 1.00 87.31 246 ASN A O 1
ATOM 2017 N N . ARG A 1 247 ? 7.116 6.277 -28.971 1.00 70.62 247 ARG A N 1
ATOM 2018 C CA . ARG A 1 247 ? 7.917 6.982 -27.972 1.00 70.62 247 ARG A CA 1
ATOM 2019 C C . ARG A 1 247 ? 7.500 8.445 -27.880 1.00 70.62 247 ARG A C 1
ATOM 2021 O O . ARG A 1 247 ? 7.342 9.125 -28.886 1.00 70.62 247 ARG A O 1
ATOM 2028 N N . LEU A 1 248 ? 7.406 8.949 -26.651 1.00 60.94 248 LEU A N 1
ATOM 2029 C CA . LEU A 1 248 ? 7.326 10.380 -26.348 1.00 60.94 248 LEU A CA 1
ATOM 2030 C C . LEU A 1 248 ? 8.455 10.692 -25.367 1.00 60.94 248 LEU A C 1
ATOM 2032 O O . LEU A 1 248 ? 8.335 10.414 -24.177 1.00 60.94 248 LEU A O 1
ATOM 2036 N N . SER A 1 249 ? 9.592 11.178 -25.853 1.00 59.81 249 SER A N 1
ATOM 2037 C CA . SER A 1 249 ? 10.794 11.292 -25.025 1.00 59.81 249 SER A CA 1
ATOM 2038 C C . SER A 1 249 ? 11.283 12.700 -24.779 1.00 59.81 249 SER A C 1
ATOM 2040 O O . SER A 1 249 ? 11.439 13.475 -25.718 1.00 59.81 249 SER A O 1
ATOM 2042 N N . GLN A 1 250 ? 11.686 12.921 -23.531 1.00 50.84 250 GLN A N 1
ATOM 2043 C CA . GLN A 1 250 ? 12.774 13.812 -23.148 1.00 50.84 250 GLN A CA 1
ATOM 2044 C C . GLN A 1 250 ? 13.811 12.948 -22.410 1.00 50.84 250 GLN A C 1
ATOM 2046 O O . GLN A 1 250 ? 13.485 12.344 -21.389 1.00 50.84 250 GLN A O 1
ATOM 2051 N N . ILE A 1 251 ? 15.010 12.820 -22.988 1.00 51.47 251 ILE A N 1
ATOM 2052 C CA . ILE A 1 251 ? 16.248 12.404 -22.305 1.00 51.47 251 ILE A CA 1
ATOM 2053 C C . ILE A 1 251 ? 17.110 13.654 -22.220 1.00 51.47 251 ILE A C 1
ATOM 2055 O O . ILE A 1 251 ? 17.172 14.349 -23.262 1.00 51.47 251 ILE A O 1
#

pLDDT: mean 87.55, std 7.9, range [50.84, 95.31]

Foldseek 3Di:
DQQFQQDFVVLLLVVLLCLQVVHDPVVVCVVPNDVNSVSSLVVCVQLQQADPVRHGDPLVVVLCCCCPPVVHLCSLLSSLVSQLQGPNLQQLLQVCPPDPFDALVVSVVVCVVVVVDDPPRDSVSSVSRVVSCCSSVQWPADPVGRGIGGPDHQPPDPDHHPDDDDDPVCVPVNVVVVLVVLLPDFQEDEAEEQPDELVNLVSVLVRDQLVGYQEYEYHYHPPHDDPVRVVSVVVSQVVCVVNNHDYDYDD

Organism: NCBI:txid1392998

Secondary structure (DSSP, 8-state):
-----SS-HHHHHHHHHHHHHT--THHHHHHH-HHHHHHHHHHHHHTTSB-TTS-B-HHHHHHHIIIIII--TTHHHHHHHHHHHSHHHHHHHHHHTT-SSEEHHHHHHHHHHTT-S-TTS-HHHHHHHHHHHHHTTSEEE-TTT-EEEE---GGGSSSPPSS----TT-HHHHHHHHHHHHHH-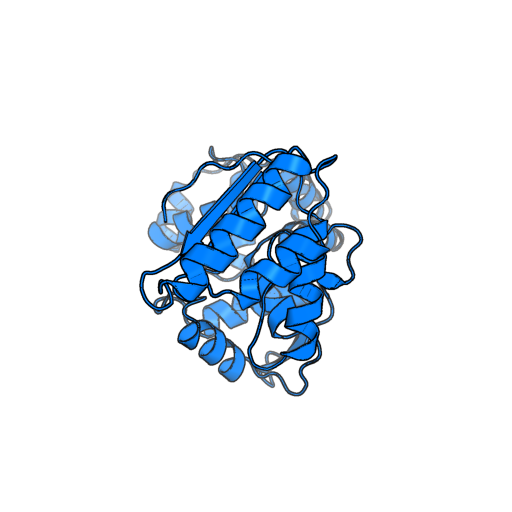-EEEEEEETT--GGGHHHHHHH--TTTEEEEEEEE-GGG--HHHHHHHHHHHHHHHHTT-EE----

Sequence (251 aa):
MINIPPIPWQTIEKILYSIGKGTDKINHEHSIGKEKLDATLSFLQKISFITENNELTETGKNFYTELFVCNDETAYSILADSLKKTESVQIICQILWGRKNLLKNSIYNLLLVERMIDEKIKEDDLGSFLSILNKCKILNYSKKFGTIEILYNPKNNLEKPTTLFLSPDTPYSNIKALHETIRTCRRFLWWFDKHFSTKGLEPLSNELNGNIIDNIRLLSGIANINDKFRNDFQRFDKEMLKRGINRLSQI

Radius of gyration: 22.25 Å; chains: 1; bounding box: 54×35×61 Å